Protein AF-A0A835HBZ3-F1 (afdb_monomer_lite)

Structure (mmCIF, N/CA/C/O backbone):
data_AF-A0A835HBZ3-F1
#
_entry.id   AF-A0A835HBZ3-F1
#
loop_
_atom_site.group_PDB
_atom_site.id
_atom_site.type_symbol
_atom_site.label_atom_id
_atom_site.label_alt_id
_atom_site.label_comp_id
_atom_site.label_asym_id
_atom_site.label_entity_id
_atom_site.label_seq_id
_atom_site.pdbx_PDB_ins_code
_atom_site.Cartn_x
_atom_site.Cartn_y
_atom_site.Cartn_z
_atom_site.occupancy
_atom_site.B_iso_or_equiv
_atom_site.auth_seq_id
_atom_site.auth_comp_id
_atom_site.auth_asym_id
_atom_site.auth_atom_id
_atom_site.pdbx_PDB_model_num
ATOM 1 N N . MET A 1 1 ? -10.436 24.778 5.160 1.00 24.52 1 MET A N 1
ATOM 2 C CA . MET A 1 1 ? -8.974 24.804 4.901 1.00 24.52 1 MET A CA 1
ATOM 3 C C . MET A 1 1 ? -8.238 23.561 5.454 1.00 24.52 1 MET A C 1
ATOM 5 O O . MET A 1 1 ? -7.124 23.678 5.937 1.00 24.52 1 MET A O 1
ATOM 9 N N . ALA A 1 2 ? -8.797 22.344 5.341 1.00 29.03 2 ALA A N 1
ATOM 10 C CA . ALA A 1 2 ? -8.165 21.110 5.861 1.00 29.03 2 ALA A CA 1
ATOM 11 C C . ALA A 1 2 ? -7.643 20.149 4.766 1.00 29.03 2 ALA A C 1
ATOM 13 O O . ALA A 1 2 ? -7.156 19.064 5.068 1.00 29.03 2 ALA A O 1
ATOM 14 N N . PHE A 1 3 ? -7.727 20.549 3.494 1.00 29.39 3 PHE A N 1
ATOM 15 C CA . PHE A 1 3 ? -7.451 19.683 2.341 1.00 29.39 3 PHE A CA 1
ATOM 16 C C . PHE A 1 3 ? -5.961 19.567 1.961 1.00 29.39 3 PHE A C 1
ATOM 18 O O . PHE A 1 3 ? -5.596 18.649 1.243 1.00 29.39 3 PHE A O 1
ATOM 25 N N . LEU A 1 4 ? -5.078 20.439 2.464 1.00 27.64 4 LEU A N 1
ATOM 26 C CA . LEU A 1 4 ? -3.673 20.517 2.014 1.00 27.64 4 LEU A CA 1
ATOM 27 C C . LEU A 1 4 ? -2.654 19.752 2.883 1.00 27.64 4 LEU A C 1
ATOM 29 O O . LEU A 1 4 ? -1.493 19.654 2.504 1.00 27.64 4 LEU A O 1
ATOM 33 N N . HIS A 1 5 ? -3.057 19.183 4.027 1.00 36.41 5 HIS A N 1
ATOM 34 C CA . HIS A 1 5 ? -2.137 18.461 4.927 1.00 36.41 5 HIS A CA 1
ATOM 35 C C . HIS A 1 5 ? -2.224 16.924 4.838 1.00 36.41 5 HIS A C 1
ATOM 37 O O . HIS A 1 5 ? -1.292 16.244 5.275 1.00 36.41 5 HIS A O 1
ATOM 43 N N . ARG A 1 6 ? -3.305 16.361 4.268 1.00 42.03 6 ARG A N 1
ATOM 44 C CA . ARG A 1 6 ? -3.529 14.900 4.193 1.00 42.03 6 ARG A CA 1
ATOM 45 C C . ARG A 1 6 ? -2.773 14.234 3.028 1.00 42.03 6 ARG A C 1
ATOM 47 O O . ARG A 1 6 ? -2.237 13.142 3.212 1.00 42.03 6 ARG A O 1
ATOM 54 N N . ASP A 1 7 ? -2.596 14.934 1.903 1.00 38.75 7 ASP A N 1
ATOM 55 C CA . ASP A 1 7 ? -1.788 14.471 0.755 1.00 38.75 7 ASP A CA 1
ATOM 56 C C . ASP A 1 7 ? -0.301 14.294 1.105 1.00 38.75 7 ASP A C 1
ATOM 58 O O . ASP A 1 7 ? 0.380 13.386 0.614 1.00 38.75 7 ASP A O 1
ATOM 62 N N . THR A 1 8 ? 0.204 15.131 2.013 1.00 41.72 8 THR A N 1
ATOM 63 C CA . THR A 1 8 ? 1.596 15.102 2.473 1.00 41.72 8 THR A CA 1
ATOM 64 C C . THR A 1 8 ? 1.914 13.819 3.237 1.00 41.72 8 THR A C 1
ATOM 66 O O . THR A 1 8 ? 3.034 13.322 3.150 1.00 41.72 8 THR A O 1
ATOM 69 N N . PHE A 1 9 ? 0.949 13.242 3.961 1.00 44.38 9 PHE A N 1
ATOM 70 C CA . PHE A 1 9 ? 1.175 12.051 4.782 1.00 44.38 9 PHE A CA 1
ATOM 71 C C . PHE A 1 9 ? 1.439 10.804 3.933 1.00 44.38 9 PHE A C 1
ATOM 73 O O . PHE A 1 9 ? 2.439 10.120 4.150 1.00 44.38 9 PHE A O 1
ATOM 80 N N . ILE A 1 10 ? 0.602 10.554 2.920 1.00 49.91 10 ILE A N 1
ATOM 81 C CA . ILE A 1 10 ? 0.741 9.401 2.018 1.00 49.91 10 ILE A CA 1
ATOM 82 C C . ILE A 1 10 ? 2.075 9.492 1.268 1.00 49.91 10 ILE A C 1
ATOM 84 O O . ILE A 1 10 ? 2.830 8.525 1.215 1.00 49.91 10 ILE A O 1
ATOM 88 N N . PHE A 1 11 ? 2.437 10.666 0.743 1.00 45.41 11 PHE A N 1
ATOM 89 C CA . PHE A 1 11 ? 3.696 10.806 0.009 1.00 45.41 11 PHE A CA 1
ATOM 90 C C . PHE A 1 11 ? 4.937 10.801 0.921 1.00 45.41 11 PHE A C 1
ATOM 92 O O . PHE A 1 11 ? 5.969 10.258 0.526 1.00 45.41 11 PHE A O 1
ATOM 99 N N . CYS A 1 12 ? 4.856 11.321 2.153 1.00 41.75 12 CYS A N 1
ATOM 100 C CA . CYS A 1 12 ? 5.912 11.164 3.165 1.00 41.75 12 CYS A CA 1
ATOM 101 C C . CYS A 1 12 ? 6.124 9.694 3.544 1.00 41.75 12 CYS A C 1
ATOM 103 O O . CYS A 1 12 ? 7.271 9.251 3.613 1.00 41.75 12 CYS A O 1
ATOM 105 N N . TYR A 1 13 ? 5.032 8.944 3.719 1.00 45.97 13 TYR A N 1
ATOM 106 C CA . TYR A 1 13 ? 5.048 7.505 3.974 1.00 45.97 13 TYR A CA 1
ATOM 107 C C . TYR A 1 13 ? 5.778 6.747 2.852 1.00 45.97 13 TYR A C 1
ATOM 109 O O . TYR A 1 13 ? 6.628 5.904 3.127 1.00 45.97 13 TYR A O 1
ATOM 117 N N . PHE A 1 14 ? 5.561 7.109 1.581 1.00 48.31 14 PHE A N 1
ATOM 118 C CA . PHE A 1 14 ? 6.319 6.533 0.460 1.00 48.31 14 PHE A CA 1
ATOM 119 C C . PHE A 1 14 ? 7.769 6.991 0.383 1.00 48.31 14 PHE A C 1
ATOM 121 O O . PHE A 1 14 ? 8.648 6.147 0.219 1.00 48.31 14 PHE A O 1
ATOM 128 N N . LYS A 1 15 ? 8.028 8.303 0.469 1.00 42.56 15 LYS A N 1
ATOM 129 C CA . LYS A 1 15 ? 9.359 8.892 0.250 1.00 42.56 15 LYS A CA 1
ATOM 130 C C . LYS A 1 15 ? 10.384 8.360 1.253 1.00 42.56 15 LYS A C 1
ATOM 132 O O . LYS A 1 15 ? 11.540 8.179 0.881 1.00 42.56 15 LYS A O 1
ATOM 137 N N . ARG A 1 16 ? 9.962 8.052 2.484 1.00 42.56 16 ARG A N 1
ATOM 138 C CA . ARG A 1 16 ? 10.828 7.482 3.528 1.00 42.56 16 ARG A CA 1
ATOM 139 C C . ARG A 1 16 ? 10.951 5.955 3.483 1.00 42.56 16 ARG A C 1
ATOM 141 O O . ARG A 1 16 ? 12.059 5.450 3.668 1.00 42.56 16 ARG A O 1
ATOM 148 N N . ARG A 1 17 ? 9.898 5.201 3.132 1.00 44.56 17 ARG A N 1
ATOM 149 C CA . ARG A 1 17 ? 10.018 3.739 2.908 1.00 44.56 17 ARG A CA 1
ATOM 150 C C . ARG A 1 17 ? 10.807 3.392 1.643 1.00 44.56 17 ARG A C 1
ATOM 152 O O . ARG A 1 17 ? 11.500 2.380 1.609 1.00 44.56 17 ARG A O 1
ATOM 159 N N . SER A 1 18 ? 10.791 4.263 0.631 1.00 45.56 18 SER A N 1
ATOM 160 C CA . SER A 1 18 ? 11.662 4.157 -0.545 1.00 45.56 18 SER A CA 1
ATOM 161 C C . SER A 1 18 ? 13.153 4.387 -0.253 1.00 45.56 18 SER A C 1
ATOM 163 O O . SER A 1 18 ? 13.945 4.410 -1.178 1.00 45.56 18 SER A O 1
ATOM 165 N N . SER A 1 19 ? 13.581 4.557 0.993 1.00 44.44 19 SER A N 1
ATOM 166 C CA . SER A 1 19 ? 14.998 4.764 1.351 1.00 44.44 19 SER A CA 1
ATOM 167 C C . SER A 1 19 ? 15.585 3.635 2.214 1.00 44.44 19 SER A C 1
ATOM 169 O O . SER A 1 19 ? 16.642 3.810 2.809 1.00 44.44 19 SER A O 1
ATOM 171 N N . GLY A 1 20 ? 14.910 2.482 2.307 1.00 42.75 20 GLY A N 1
ATOM 172 C CA . GLY A 1 20 ? 15.287 1.387 3.210 1.00 42.75 20 GLY A CA 1
ATOM 173 C C . GLY A 1 20 ? 16.465 0.485 2.765 1.00 42.75 20 GLY A C 1
ATOM 174 O O . GLY A 1 20 ? 16.846 0.491 1.592 1.00 42.75 20 GLY A O 1
ATOM 175 N N . PRO A 1 21 ? 16.992 -0.347 3.693 1.00 41.59 21 PRO A N 1
ATOM 176 C CA . PRO A 1 21 ? 18.173 -1.214 3.518 1.00 41.59 21 PRO A CA 1
ATOM 177 C C . PRO A 1 21 ? 18.027 -2.293 2.432 1.00 41.59 21 PRO A C 1
ATOM 179 O O . PRO A 1 21 ? 19.005 -2.613 1.766 1.00 41.59 21 PRO A O 1
ATOM 182 N N . TYR A 1 22 ? 16.801 -2.749 2.149 1.00 44.38 22 TYR A N 1
ATOM 183 C CA . TYR A 1 22 ? 16.502 -3.741 1.102 1.00 44.38 22 TYR A CA 1
ATOM 184 C C . TYR A 1 22 ? 17.010 -3.358 -0.306 1.00 44.38 22 TYR A C 1
ATOM 186 O O . TYR A 1 22 ? 17.225 -4.227 -1.146 1.00 44.38 22 TYR A O 1
ATOM 194 N N . ARG A 1 23 ? 17.226 -2.061 -0.580 1.00 50.28 23 ARG A N 1
ATOM 195 C CA . ARG A 1 23 ? 17.787 -1.579 -1.859 1.00 50.28 23 ARG A CA 1
ATOM 196 C C . ARG A 1 23 ? 19.282 -1.799 -1.986 1.00 50.28 23 ARG A C 1
ATOM 198 O O . ARG A 1 23 ? 19.785 -2.019 -3.084 1.00 50.28 23 ARG A O 1
ATOM 205 N N . ILE A 1 24 ? 19.987 -1.695 -0.866 1.00 47.06 24 ILE A N 1
ATOM 206 C CA . ILE A 1 24 ? 21.428 -1.909 -0.820 1.00 47.06 24 ILE A CA 1
ATOM 207 C C . ILE A 1 24 ? 21.693 -3.387 -1.112 1.00 47.06 24 ILE A C 1
ATOM 209 O O . ILE A 1 24 ? 22.533 -3.684 -1.955 1.00 47.06 24 ILE A O 1
ATOM 213 N N . ASP A 1 25 ? 20.894 -4.289 -0.539 1.00 47.41 25 ASP A N 1
ATOM 214 C CA . ASP A 1 25 ? 21.041 -5.734 -0.726 1.00 47.41 25 ASP A CA 1
ATOM 215 C C . ASP A 1 25 ? 20.743 -6.184 -2.165 1.00 47.41 25 ASP A C 1
ATOM 217 O O . ASP A 1 25 ? 21.564 -6.880 -2.759 1.00 47.41 25 ASP A O 1
ATOM 221 N N . ALA A 1 26 ? 19.653 -5.712 -2.782 1.00 48.78 26 ALA A N 1
ATOM 222 C CA . ALA A 1 26 ? 19.339 -6.027 -4.183 1.00 48.78 26 ALA A CA 1
ATOM 223 C C . ALA A 1 26 ? 20.379 -5.453 -5.168 1.00 48.78 26 ALA A C 1
ATOM 225 O O . ALA A 1 26 ? 20.766 -6.107 -6.138 1.00 48.78 26 ALA A O 1
ATOM 226 N N . ALA A 1 27 ? 20.892 -4.243 -4.909 1.00 50.03 27 ALA A N 1
ATOM 227 C CA . ALA A 1 27 ? 21.973 -3.659 -5.703 1.00 50.03 27 ALA A CA 1
ATOM 228 C C . ALA A 1 27 ? 23.308 -4.406 -5.513 1.00 50.03 27 ALA A C 1
ATOM 230 O O . ALA A 1 27 ? 24.088 -4.521 -6.460 1.00 50.03 27 ALA A O 1
ATOM 231 N N . ILE A 1 28 ? 23.583 -4.926 -4.312 1.00 51.44 28 ILE A N 1
ATOM 232 C CA . ILE A 1 28 ? 24.737 -5.791 -4.021 1.00 51.44 28 ILE A CA 1
ATOM 233 C C . ILE A 1 28 ? 24.596 -7.145 -4.727 1.00 51.44 28 ILE A C 1
ATOM 235 O O . ILE A 1 28 ? 25.572 -7.642 -5.291 1.00 51.44 28 ILE A O 1
ATOM 239 N N . GLU A 1 29 ? 23.399 -7.727 -4.748 1.00 53.97 29 GLU A N 1
ATOM 240 C CA . GLU A 1 29 ? 23.121 -8.999 -5.418 1.00 53.97 29 GLU A CA 1
ATOM 241 C C . GLU A 1 29 ? 23.242 -8.877 -6.945 1.00 53.97 29 GLU A C 1
ATOM 243 O O . GLU A 1 29 ? 23.918 -9.694 -7.571 1.00 53.97 29 GLU A O 1
ATOM 248 N N . LEU A 1 30 ? 22.735 -7.785 -7.535 1.00 51.84 30 LEU A N 1
ATOM 249 C CA . LEU A 1 30 ? 22.963 -7.442 -8.944 1.00 51.84 30 LEU A CA 1
ATOM 250 C C . LEU A 1 30 ? 24.462 -7.352 -9.278 1.00 51.84 30 LEU A C 1
ATOM 252 O O . LEU A 1 30 ? 24.904 -7.860 -10.308 1.00 51.84 30 LEU A O 1
ATOM 256 N N . ARG A 1 31 ? 25.261 -6.709 -8.415 1.00 59.59 31 ARG A N 1
ATOM 257 C CA . ARG A 1 31 ? 26.719 -6.588 -8.607 1.00 59.59 31 ARG A CA 1
ATOM 258 C C . ARG A 1 31 ? 27.407 -7.951 -8.597 1.00 59.59 31 ARG A C 1
ATOM 260 O O . ARG A 1 31 ? 28.270 -8.183 -9.441 1.00 59.59 31 ARG A O 1
ATOM 267 N N . ARG A 1 32 ? 27.008 -8.844 -7.680 1.00 56.81 32 ARG A N 1
ATOM 268 C CA . ARG A 1 32 ? 27.510 -10.227 -7.619 1.00 56.81 32 ARG A CA 1
ATOM 269 C C . ARG A 1 32 ? 27.141 -11.012 -8.873 1.00 56.81 32 ARG A C 1
ATOM 271 O O . ARG A 1 32 ? 28.012 -11.658 -9.442 1.00 56.81 32 ARG A O 1
ATOM 278 N N . PHE A 1 33 ? 25.891 -10.917 -9.321 1.00 53.50 33 PHE A N 1
ATOM 279 C CA . PHE A 1 33 ? 25.412 -11.635 -10.502 1.00 53.50 33 PHE A CA 1
ATOM 280 C C . PHE A 1 33 ? 26.092 -11.169 -11.801 1.00 53.50 33 PHE A C 1
ATOM 282 O O . PHE A 1 33 ? 26.390 -11.984 -12.666 1.00 53.50 33 PHE A O 1
ATOM 289 N N . LEU A 1 34 ? 26.391 -9.870 -11.924 1.00 52.19 34 LEU A N 1
ATOM 290 C CA . LEU A 1 34 ? 27.063 -9.293 -13.098 1.00 52.19 34 LEU A CA 1
ATOM 291 C C . LEU A 1 34 ? 28.599 -9.298 -13.014 1.00 52.19 34 LEU A C 1
ATOM 293 O O . LEU A 1 34 ? 29.252 -8.781 -13.918 1.00 52.19 34 LEU A O 1
ATOM 297 N N . GLY A 1 35 ? 29.188 -9.818 -11.931 1.00 53.50 35 GLY A N 1
ATOM 298 C CA . GLY A 1 35 ? 30.643 -9.842 -11.740 1.00 53.50 35 GLY A CA 1
ATOM 299 C C . GLY A 1 35 ? 31.299 -8.455 -11.647 1.00 53.50 35 GLY A C 1
ATOM 300 O O . GLY A 1 35 ? 32.473 -8.309 -11.981 1.00 53.50 35 GLY A O 1
ATOM 301 N N . LEU A 1 36 ? 30.560 -7.420 -11.226 1.00 51.09 36 LEU A N 1
ATOM 302 C CA . LEU A 1 36 ? 31.040 -6.033 -11.222 1.00 51.09 36 LEU A CA 1
ATOM 303 C C . LEU A 1 36 ? 31.753 -5.682 -9.895 1.00 51.09 36 LEU A C 1
ATOM 305 O O . LEU A 1 36 ? 31.123 -5.747 -8.837 1.00 51.09 36 LEU A O 1
ATOM 309 N N . PRO A 1 37 ? 33.029 -5.237 -9.916 1.00 44.09 37 PRO A N 1
ATOM 310 C CA . PRO A 1 37 ? 33.867 -5.140 -8.712 1.00 44.09 37 PRO A CA 1
ATOM 311 C C . PRO A 1 37 ? 33.775 -3.824 -7.904 1.00 44.09 37 PRO A C 1
ATOM 313 O O . PRO A 1 37 ? 34.513 -3.669 -6.937 1.00 44.09 37 PRO A O 1
ATOM 316 N N . SER A 1 38 ? 32.915 -2.852 -8.246 1.00 50.41 38 SER A N 1
ATOM 317 C CA . SER A 1 38 ? 32.957 -1.510 -7.620 1.00 50.41 38 SER A CA 1
ATOM 318 C C . SER A 1 38 ? 31.753 -1.173 -6.731 1.00 50.41 38 SER A C 1
ATOM 320 O O . SER A 1 38 ? 30.602 -1.179 -7.174 1.00 50.41 38 SER A O 1
ATOM 322 N N . ILE A 1 39 ? 32.036 -0.758 -5.487 1.00 48.84 39 ILE A N 1
ATOM 323 C CA . ILE A 1 39 ? 31.058 -0.203 -4.534 1.00 48.84 39 ILE A CA 1
ATOM 324 C C . ILE A 1 39 ? 30.552 1.200 -4.923 1.00 48.84 39 ILE A C 1
ATOM 326 O O . ILE A 1 39 ? 29.473 1.601 -4.480 1.00 48.84 39 ILE A O 1
ATOM 330 N N . HIS A 1 40 ? 31.286 1.913 -5.788 1.00 44.06 40 HIS A N 1
ATOM 331 C CA . HIS A 1 40 ? 31.027 3.303 -6.185 1.00 44.06 40 HIS A CA 1
ATOM 332 C C . HIS A 1 40 ? 30.257 3.446 -7.503 1.00 44.06 40 HIS A C 1
ATOM 334 O O . HIS A 1 40 ? 29.842 4.551 -7.859 1.00 44.06 40 HIS A O 1
ATOM 340 N N . THR A 1 41 ? 30.022 2.354 -8.236 1.00 52.16 41 THR A N 1
ATOM 341 C CA . THR A 1 41 ? 29.210 2.425 -9.451 1.00 52.16 41 THR A CA 1
ATOM 342 C C . THR A 1 41 ? 27.742 2.558 -9.070 1.00 52.16 41 THR A C 1
ATOM 344 O O . THR A 1 41 ? 27.145 1.678 -8.439 1.00 52.16 41 THR A O 1
ATOM 347 N N . ASN A 1 42 ? 27.167 3.700 -9.437 1.00 57.03 42 ASN A N 1
ATOM 348 C CA . ASN A 1 42 ? 25.772 4.017 -9.201 1.00 57.03 42 ASN A CA 1
ATOM 349 C C . ASN A 1 42 ? 24.905 3.029 -10.000 1.00 57.03 42 ASN A C 1
ATOM 351 O O . ASN A 1 42 ? 24.886 3.106 -11.228 1.00 57.03 42 ASN A O 1
ATOM 355 N N . ALA A 1 43 ? 24.218 2.095 -9.328 1.00 54.91 43 ALA A N 1
ATOM 356 C CA . ALA A 1 43 ? 23.335 1.112 -9.972 1.00 54.91 43 ALA A CA 1
ATOM 357 C C . ALA A 1 43 ? 22.321 1.800 -10.906 1.00 54.91 43 ALA A C 1
ATOM 359 O O . ALA A 1 43 ? 22.033 1.308 -11.995 1.00 54.91 43 ALA A O 1
ATOM 360 N N . TYR A 1 44 ? 21.913 3.022 -10.546 1.00 54.75 44 TYR A N 1
ATOM 361 C CA . TYR A 1 44 ? 21.165 3.932 -11.405 1.00 54.75 44 TYR A CA 1
ATOM 362 C C . TYR A 1 44 ? 21.809 4.146 -12.783 1.00 54.75 44 TYR A C 1
ATOM 364 O O . TYR A 1 44 ? 21.110 4.008 -13.778 1.00 54.75 44 TYR A O 1
ATOM 372 N N . ARG A 1 45 ? 23.113 4.459 -12.875 1.00 59.34 45 ARG A N 1
ATOM 373 C CA . ARG A 1 45 ? 23.802 4.736 -14.153 1.00 59.34 45 ARG A CA 1
ATOM 374 C C . ARG A 1 45 ? 23.937 3.497 -15.037 1.00 59.34 45 ARG A C 1
ATOM 376 O O . ARG A 1 45 ? 23.977 3.653 -16.244 1.00 59.34 45 ARG A O 1
ATOM 383 N N . LEU A 1 46 ? 23.995 2.301 -14.454 1.00 59.50 46 LEU A N 1
ATOM 384 C CA . LEU A 1 46 ? 24.071 1.035 -15.198 1.00 59.50 46 LEU A CA 1
ATOM 385 C C . LEU A 1 46 ? 22.705 0.608 -15.752 1.00 59.50 46 LEU A C 1
ATOM 387 O O . LEU A 1 46 ? 22.593 0.091 -16.859 1.00 59.50 46 LEU A O 1
ATOM 391 N N . VAL A 1 47 ? 21.646 0.837 -14.975 1.00 62.59 47 VAL A N 1
ATOM 392 C CA . VAL A 1 47 ? 20.266 0.531 -15.375 1.00 62.59 47 VAL A CA 1
ATOM 393 C C . VAL A 1 47 ? 19.690 1.618 -16.305 1.00 62.59 47 VAL A C 1
ATOM 395 O O . VAL A 1 47 ? 18.769 1.348 -17.080 1.00 62.59 47 VAL A O 1
ATOM 398 N N . ASN A 1 48 ? 20.231 2.842 -16.247 1.00 59.59 48 ASN A N 1
ATOM 399 C CA . ASN A 1 48 ? 19.795 4.009 -17.028 1.00 59.59 48 ASN A CA 1
ATOM 400 C C . ASN A 1 48 ? 20.817 4.531 -18.044 1.00 59.59 48 ASN A C 1
ATOM 402 O O . ASN A 1 48 ? 20.599 5.625 -18.562 1.00 59.59 48 ASN A O 1
ATOM 406 N N . SER A 1 49 ? 21.910 3.822 -18.334 1.00 60.16 49 SER A N 1
ATOM 407 C CA . SER A 1 49 ? 22.773 4.215 -19.451 1.00 60.16 49 SER A CA 1
ATOM 408 C C . SER A 1 49 ? 21.928 4.262 -20.730 1.00 60.16 49 SER A C 1
ATOM 410 O O . SER A 1 49 ? 21.117 3.372 -20.993 1.00 60.16 49 SER A O 1
ATOM 412 N N . GLU A 1 50 ? 22.010 5.373 -21.461 1.00 53.22 50 GLU A N 1
ATOM 413 C CA . GLU A 1 50 ? 21.250 5.559 -22.697 1.00 53.22 50 GLU A CA 1
ATOM 414 C C . GLU A 1 50 ? 21.882 4.730 -23.837 1.00 53.22 50 GLU A C 1
ATOM 416 O O . GLU A 1 50 ? 23.099 4.528 -23.877 1.00 53.22 50 GLU A O 1
ATOM 421 N N . GLY A 1 51 ? 21.052 4.215 -24.754 1.00 53.00 51 GLY A N 1
ATOM 422 C CA . GLY A 1 51 ? 21.462 3.320 -25.851 1.00 53.00 51 GLY A CA 1
ATOM 423 C C . GLY A 1 51 ? 21.538 1.831 -25.472 1.00 53.00 51 GLY A C 1
ATOM 424 O O . GLY A 1 51 ? 21.102 1.433 -24.393 1.00 53.00 51 GLY A O 1
ATOM 425 N N . ASP A 1 52 ? 22.127 1.004 -26.346 1.00 48.69 52 ASP A N 1
ATOM 426 C CA . A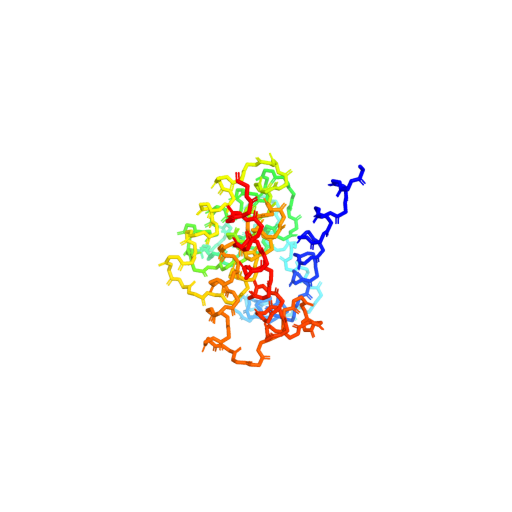SP A 1 52 ? 22.298 -0.457 -26.161 1.00 48.69 52 ASP A CA 1
ATOM 427 C C . ASP A 1 52 ? 23.180 -0.836 -24.954 1.00 48.69 52 ASP A C 1
ATOM 429 O O . ASP A 1 52 ? 23.306 -2.005 -24.591 1.00 48.69 52 ASP A O 1
ATOM 433 N N . SER A 1 53 ? 23.768 0.167 -24.299 1.00 54.38 53 SER A N 1
ATOM 434 C CA . SER A 1 53 ? 24.655 0.042 -23.145 1.00 54.38 53 SER A CA 1
ATOM 435 C C . SER A 1 53 ? 23.936 -0.149 -21.798 1.00 54.38 53 SER A C 1
ATOM 437 O O . SER A 1 53 ? 24.601 -0.160 -20.759 1.00 54.38 53 SER A O 1
ATOM 439 N N . SER A 1 54 ? 22.600 -0.269 -21.772 1.00 67.31 54 SER A N 1
ATOM 440 C CA . SER A 1 54 ? 21.836 -0.491 -20.534 1.00 67.31 54 SER A CA 1
ATOM 441 C C . SER A 1 54 ? 21.825 -1.961 -20.113 1.00 67.31 54 SER A C 1
ATOM 443 O O . SER A 1 54 ? 21.571 -2.850 -20.919 1.00 67.31 54 SER A O 1
ATOM 445 N N . VAL A 1 55 ? 22.001 -2.244 -18.818 1.00 66.12 55 VAL A N 1
ATOM 446 C CA . VAL A 1 55 ? 21.941 -3.633 -18.310 1.00 66.12 55 VAL A CA 1
ATOM 447 C C . VAL A 1 55 ? 20.581 -4.288 -18.609 1.00 66.12 55 VAL A C 1
ATOM 449 O O . VAL A 1 55 ? 20.507 -5.490 -18.838 1.00 66.12 55 VAL A O 1
ATOM 452 N N . ILE A 1 56 ? 19.501 -3.500 -18.658 1.00 71.06 56 ILE A N 1
ATOM 453 C CA . ILE A 1 56 ? 18.161 -3.986 -19.024 1.00 71.06 56 ILE A CA 1
ATOM 454 C C . ILE A 1 56 ? 18.100 -4.460 -20.487 1.00 71.06 56 ILE A C 1
ATOM 456 O O . ILE A 1 56 ? 17.342 -5.378 -20.776 1.00 71.06 56 ILE A O 1
ATOM 460 N N . SER A 1 57 ? 18.844 -3.833 -21.406 1.00 69.06 57 SER A N 1
ATOM 461 C CA . SER A 1 57 ? 18.859 -4.211 -22.828 1.00 69.06 57 SER A CA 1
ATOM 462 C C . SER A 1 57 ? 19.811 -5.366 -23.131 1.00 69.06 57 SER A C 1
ATOM 464 O O . SER A 1 57 ? 19.598 -6.078 -24.104 1.00 69.06 57 SER A O 1
ATOM 466 N N . SER A 1 58 ? 20.844 -5.567 -22.310 1.00 66.81 58 SER A N 1
ATOM 467 C CA . SER A 1 58 ? 21.882 -6.579 -22.555 1.00 66.81 58 SER A CA 1
ATOM 468 C C . SER A 1 58 ? 21.559 -7.977 -22.005 1.00 66.81 58 SER A C 1
ATOM 470 O O . SER A 1 58 ? 22.286 -8.921 -22.299 1.00 66.81 58 SER A O 1
ATOM 472 N N . PHE A 1 59 ? 20.496 -8.133 -21.210 1.00 69.88 59 PHE A N 1
ATOM 473 C CA . PHE A 1 59 ? 20.127 -9.391 -20.547 1.00 69.88 59 PHE A CA 1
ATOM 474 C C . PHE A 1 59 ? 18.613 -9.623 -20.586 1.00 69.88 59 PHE A C 1
ATOM 476 O O . PHE A 1 59 ? 17.859 -8.717 -20.926 1.00 69.88 59 PHE A O 1
ATOM 483 N N . ASN A 1 60 ? 18.157 -10.820 -20.192 1.00 76.81 60 ASN A N 1
ATOM 484 C CA . ASN A 1 60 ? 16.734 -11.064 -19.939 1.00 76.81 60 ASN A CA 1
ATOM 485 C C . ASN A 1 60 ? 16.292 -10.254 -18.704 1.00 76.81 60 ASN A C 1
ATOM 487 O O . ASN A 1 60 ? 16.727 -10.577 -17.592 1.00 76.81 60 ASN A O 1
ATOM 491 N N . PRO A 1 61 ? 15.487 -9.190 -18.859 1.00 77.50 61 PRO A N 1
ATOM 492 C CA . PRO A 1 61 ? 15.264 -8.258 -17.771 1.00 77.50 61 PRO A CA 1
ATOM 493 C C . PRO A 1 61 ? 14.271 -8.823 -16.752 1.00 77.50 61 PRO A C 1
ATOM 495 O O . PRO A 1 61 ? 13.238 -9.389 -17.104 1.00 77.50 61 PRO A O 1
ATOM 498 N N . LEU A 1 62 ? 14.561 -8.612 -15.470 1.00 78.19 62 LEU A N 1
ATOM 499 C CA . LEU A 1 62 ? 13.701 -9.009 -14.354 1.00 78.19 62 LEU A CA 1
ATOM 500 C C . LEU A 1 62 ? 12.886 -7.819 -13.834 1.00 78.19 62 LEU A C 1
ATOM 502 O O . LEU A 1 62 ? 13.285 -6.659 -13.976 1.00 78.19 62 LEU A O 1
ATOM 506 N N . GLY A 1 63 ? 11.750 -8.098 -13.186 1.00 77.25 63 GLY A N 1
ATOM 507 C CA . GLY A 1 63 ? 10.837 -7.059 -12.697 1.00 77.25 63 GLY A CA 1
ATOM 508 C C . GLY A 1 63 ? 11.508 -6.048 -11.762 1.00 77.25 63 GLY A C 1
ATOM 509 O O . GLY A 1 63 ? 11.283 -4.841 -11.885 1.00 77.25 63 GLY A O 1
ATOM 510 N N . TRP A 1 64 ? 12.417 -6.513 -10.900 1.00 73.31 64 TRP A N 1
ATOM 511 C CA . TRP A 1 64 ? 13.133 -5.655 -9.957 1.00 73.31 64 TRP A CA 1
ATOM 512 C C . TRP A 1 64 ? 14.053 -4.641 -10.664 1.00 73.31 64 TRP A C 1
ATOM 514 O O . TRP A 1 64 ? 14.241 -3.544 -10.153 1.00 73.31 64 TRP A O 1
ATOM 524 N N . MET A 1 65 ? 14.565 -4.931 -11.867 1.00 75.56 65 MET A N 1
ATOM 525 C CA . MET A 1 65 ? 15.423 -3.995 -12.613 1.00 75.56 65 MET A CA 1
ATOM 526 C C . MET A 1 65 ? 14.635 -2.761 -13.056 1.00 75.56 65 MET A C 1
ATOM 528 O O . MET A 1 65 ? 15.093 -1.623 -12.935 1.00 75.56 65 MET A O 1
ATOM 532 N N . TYR A 1 66 ? 13.412 -2.981 -13.541 1.00 79.50 66 TYR A N 1
ATOM 533 C CA . TYR A 1 66 ? 12.496 -1.902 -13.890 1.00 79.50 66 TYR A CA 1
ATOM 534 C C . TYR A 1 66 ? 11.953 -1.193 -12.647 1.00 79.50 66 TYR A C 1
ATOM 536 O O . TYR A 1 66 ? 11.799 0.029 -12.673 1.00 79.50 66 TYR A O 1
ATOM 544 N N . GLN A 1 67 ? 11.729 -1.917 -11.544 1.00 75.81 67 GLN A N 1
ATOM 5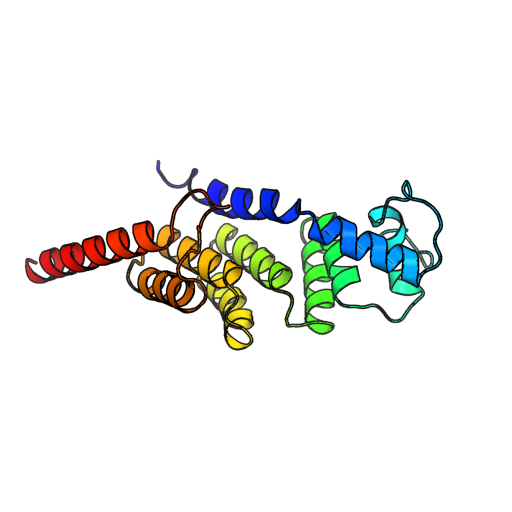45 C CA . GLN A 1 67 ? 11.428 -1.294 -10.256 1.00 75.81 67 GLN A CA 1
ATOM 546 C C . GLN A 1 67 ? 12.547 -0.331 -9.859 1.00 75.81 67 GLN A C 1
ATOM 548 O O . GLN A 1 67 ? 12.253 0.826 -9.578 1.00 75.81 67 GLN A O 1
ATOM 553 N N . GLU A 1 68 ? 13.806 -0.776 -9.901 1.00 74.88 68 GLU A N 1
ATOM 554 C CA . GLU A 1 68 ? 14.971 0.044 -9.572 1.00 74.88 68 GLU A CA 1
ATOM 555 C C . GLU A 1 68 ? 15.056 1.284 -10.458 1.00 74.88 68 GLU A C 1
ATOM 557 O O . GLU A 1 68 ? 15.178 2.408 -9.970 1.00 74.88 68 GLU A O 1
ATOM 562 N N . ARG A 1 69 ? 14.860 1.114 -11.767 1.00 77.00 69 ARG A N 1
ATOM 563 C CA . ARG A 1 69 ? 14.801 2.228 -12.716 1.00 77.00 69 ARG A CA 1
ATOM 564 C C . ARG A 1 69 ? 13.710 3.248 -12.376 1.00 77.00 69 ARG A C 1
ATOM 566 O O . ARG A 1 69 ? 13.945 4.457 -12.449 1.00 77.00 69 ARG A O 1
ATOM 573 N N . ALA A 1 70 ? 12.529 2.778 -11.973 1.00 77.94 70 ALA A N 1
ATOM 574 C CA . ALA A 1 70 ? 11.391 3.620 -11.614 1.00 77.94 70 ALA A CA 1
ATOM 575 C C . ALA A 1 70 ? 11.661 4.512 -10.389 1.00 77.94 70 ALA A C 1
ATOM 577 O O . ALA A 1 70 ? 11.009 5.544 -10.223 1.00 77.94 70 ALA A O 1
ATOM 578 N N . LEU A 1 71 ? 12.614 4.158 -9.526 1.00 71.12 71 LEU A N 1
ATOM 579 C CA . LEU A 1 71 ? 12.932 4.930 -8.320 1.00 71.12 71 LEU A CA 1
ATOM 580 C C . LEU A 1 71 ? 13.536 6.295 -8.626 1.00 71.12 71 LEU A C 1
ATOM 582 O O . LEU A 1 71 ? 13.361 7.219 -7.835 1.00 71.12 71 LEU A O 1
ATOM 586 N N . TYR A 1 72 ? 14.177 6.409 -9.783 1.00 70.25 72 TYR A N 1
ATOM 587 C CA . TYR A 1 72 ? 14.907 7.594 -10.216 1.00 70.25 72 TYR A CA 1
ATOM 588 C C . TYR A 1 72 ? 14.289 8.263 -11.450 1.00 70.25 72 TYR A C 1
ATOM 590 O O . TYR A 1 72 ? 14.788 9.277 -11.926 1.00 70.25 72 TYR A O 1
ATOM 598 N N . CYS A 1 73 ? 13.212 7.691 -11.987 1.00 74.88 73 CYS A N 1
ATOM 599 C CA . CYS A 1 73 ? 12.411 8.321 -13.027 1.00 74.88 73 CYS A CA 1
ATOM 600 C C . CYS A 1 73 ? 11.279 9.141 -12.400 1.00 74.88 73 CYS A C 1
ATOM 602 O O . CYS A 1 73 ? 10.850 8.881 -11.277 1.00 74.88 73 CYS A O 1
ATOM 604 N N . GLU A 1 74 ? 10.716 10.067 -13.170 1.00 76.81 74 GLU A N 1
ATOM 605 C CA . GLU A 1 74 ? 9.518 10.816 -12.789 1.00 76.81 74 GLU A CA 1
ATOM 606 C C . GLU A 1 74 ? 8.432 10.721 -13.868 1.00 76.81 74 GLU A C 1
ATOM 608 O O . GLU A 1 74 ? 8.676 10.287 -15.001 1.00 76.81 74 GLU A O 1
ATOM 613 N N . GLY A 1 75 ? 7.207 11.102 -13.499 1.00 80.31 75 GLY A N 1
ATOM 614 C CA . GLY A 1 75 ? 6.068 11.186 -14.412 1.00 80.31 75 GLY A CA 1
ATOM 615 C C . GLY A 1 75 ? 5.818 9.898 -15.202 1.00 80.31 75 GLY A C 1
ATOM 616 O O . GLY A 1 75 ? 5.798 8.801 -14.644 1.00 80.31 75 GLY A O 1
ATOM 617 N N . LYS A 1 76 ? 5.633 10.037 -16.521 1.00 84.12 76 LYS A N 1
ATOM 618 C CA . LYS A 1 76 ? 5.322 8.924 -17.432 1.00 84.12 76 LYS A CA 1
ATOM 619 C C . LYS A 1 76 ? 6.418 7.855 -17.459 1.00 84.12 76 LYS A C 1
ATOM 621 O O . LYS A 1 76 ? 6.104 6.678 -17.345 1.00 84.12 76 LYS A O 1
ATOM 626 N N . LYS A 1 77 ? 7.697 8.257 -17.500 1.00 82.69 77 LYS A N 1
ATOM 627 C CA . LYS A 1 77 ? 8.833 7.316 -17.493 1.00 82.69 77 LYS A CA 1
ATOM 628 C C . LYS A 1 77 ? 8.810 6.423 -16.253 1.00 82.69 77 LYS A C 1
ATOM 630 O O . LYS A 1 77 ? 9.144 5.244 -16.340 1.00 82.69 77 LYS A O 1
ATOM 635 N N . LYS A 1 78 ? 8.416 6.962 -15.095 1.00 83.00 78 LYS A N 1
ATOM 636 C CA . LYS A 1 78 ? 8.249 6.156 -13.883 1.00 83.00 78 LYS A CA 1
ATOM 637 C C . LYS A 1 78 ? 7.135 5.129 -14.048 1.00 83.00 78 LYS A C 1
ATOM 639 O O . LYS A 1 78 ? 7.388 3.953 -13.814 1.00 83.00 78 LYS A O 1
ATOM 644 N N . CYS A 1 79 ? 5.950 5.552 -14.486 1.00 84.38 79 CYS A N 1
ATOM 645 C CA . CYS A 1 79 ? 4.820 4.647 -14.712 1.00 84.38 79 CYS A CA 1
ATOM 646 C C . CYS A 1 79 ? 5.168 3.522 -15.697 1.00 84.38 79 CYS A C 1
ATOM 648 O O . CYS A 1 79 ? 4.961 2.360 -15.367 1.00 84.38 79 CYS A O 1
ATOM 650 N N . ASP A 1 80 ? 5.799 3.844 -16.830 1.00 89.19 80 ASP A N 1
ATOM 651 C CA . ASP A 1 80 ? 6.176 2.854 -17.846 1.00 89.19 80 ASP A CA 1
ATOM 6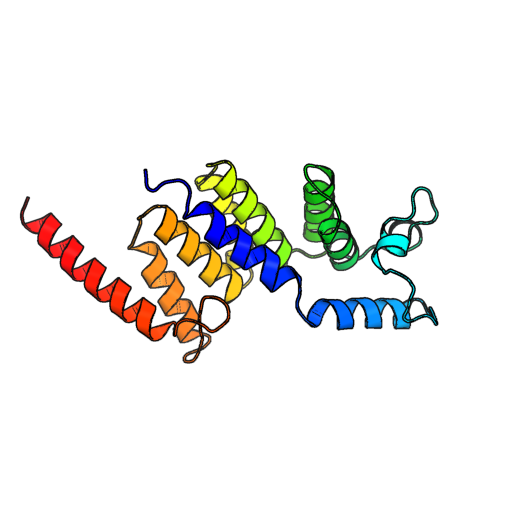52 C C . ASP A 1 80 ? 7.118 1.775 -17.276 1.00 89.19 80 ASP A C 1
ATOM 654 O O . ASP A 1 80 ? 6.990 0.589 -17.587 1.00 89.19 80 ASP A O 1
ATOM 658 N N . ASN A 1 81 ? 8.060 2.168 -16.410 1.00 86.00 81 ASN A N 1
ATOM 659 C CA . ASN A 1 81 ? 8.935 1.223 -15.717 1.00 86.00 81 ASN A CA 1
ATOM 660 C C . ASN A 1 81 ? 8.164 0.372 -14.695 1.00 86.00 81 ASN A C 1
ATOM 662 O O . ASN A 1 81 ? 8.360 -0.839 -14.648 1.00 86.00 81 ASN A O 1
ATOM 666 N N . LEU A 1 82 ? 7.257 0.961 -13.910 1.00 85.69 82 LEU A N 1
ATOM 667 C CA . LEU A 1 82 ? 6.432 0.204 -12.957 1.00 85.69 82 LEU A CA 1
ATOM 668 C C . LEU A 1 82 ? 5.510 -0.803 -13.663 1.00 85.69 82 LEU A C 1
ATOM 670 O O . LEU A 1 82 ? 5.302 -1.908 -13.162 1.00 85.69 82 LEU A O 1
ATOM 674 N N . ASP A 1 83 ? 4.995 -0.458 -14.842 1.00 91.81 83 ASP A N 1
ATOM 675 C CA . ASP A 1 83 ? 4.152 -1.347 -15.640 1.00 91.81 83 ASP A CA 1
ATOM 676 C C . ASP A 1 83 ? 4.955 -2.516 -16.215 1.00 91.81 83 ASP A C 1
ATOM 678 O O . ASP A 1 83 ? 4.504 -3.661 -16.150 1.00 91.81 83 ASP A O 1
ATOM 682 N N . LYS A 1 84 ? 6.172 -2.264 -16.717 1.00 90.62 84 LYS A N 1
ATOM 683 C CA . LYS A 1 84 ? 7.096 -3.334 -17.129 1.00 90.62 84 LYS A CA 1
ATOM 684 C C . LYS A 1 84 ? 7.479 -4.232 -15.956 1.00 90.62 84 LYS A C 1
ATOM 686 O O . LYS A 1 84 ? 7.421 -5.451 -16.094 1.00 90.62 84 LYS A O 1
ATOM 691 N N . ALA A 1 85 ? 7.794 -3.644 -14.801 1.00 86.50 85 ALA A N 1
ATOM 692 C CA . ALA A 1 85 ? 8.094 -4.387 -13.583 1.00 86.50 85 ALA A CA 1
ATOM 693 C C . ALA A 1 85 ? 6.924 -5.300 -13.184 1.00 86.50 85 ALA A C 1
ATOM 695 O O . ALA A 1 85 ? 7.138 -6.480 -12.948 1.00 86.50 85 ALA A O 1
ATOM 696 N N . THR A 1 86 ? 5.689 -4.786 -13.224 1.00 89.12 86 THR A N 1
ATOM 697 C CA . THR A 1 86 ? 4.467 -5.540 -12.887 1.00 89.12 86 THR A CA 1
ATOM 698 C C . THR A 1 86 ? 4.225 -6.722 -13.829 1.00 89.12 86 THR A C 1
ATOM 700 O O . THR A 1 86 ? 3.737 -7.761 -13.399 1.00 89.12 86 THR A O 1
ATOM 703 N N . LYS A 1 87 ? 4.516 -6.561 -15.128 1.00 91.00 87 LYS A N 1
ATOM 704 C CA . LYS A 1 87 ? 4.356 -7.638 -16.120 1.00 91.00 87 LYS A CA 1
ATOM 705 C C . LYS A 1 87 ? 5.322 -8.794 -15.873 1.00 91.00 87 LYS A C 1
ATOM 707 O O . LYS A 1 87 ? 4.963 -9.937 -16.124 1.00 91.00 87 LYS A O 1
ATOM 712 N N . LEU A 1 88 ? 6.534 -8.475 -15.428 1.00 86.25 88 LEU A N 1
ATOM 713 C CA . LEU A 1 88 ? 7.584 -9.454 -15.158 1.00 86.25 88 LEU A CA 1
ATOM 714 C C . LEU A 1 88 ? 7.444 -10.078 -13.769 1.00 86.25 88 LEU A C 1
ATOM 716 O O . LEU A 1 88 ? 7.767 -11.245 -13.591 1.00 86.25 88 LEU A O 1
ATOM 720 N N . ASP A 1 89 ? 6.969 -9.301 -12.799 1.00 82.69 89 ASP A N 1
ATOM 721 C CA . ASP A 1 89 ? 6.773 -9.731 -11.424 1.00 82.69 89 ASP A CA 1
ATOM 722 C C . ASP A 1 89 ? 5.539 -9.022 -10.817 1.00 82.69 89 ASP A C 1
ATOM 724 O O . ASP A 1 89 ? 5.610 -7.860 -10.391 1.00 82.69 89 ASP A O 1
ATOM 728 N N . PRO A 1 90 ? 4.373 -9.695 -10.790 1.00 84.00 90 PRO A N 1
ATOM 729 C CA . PRO A 1 90 ? 3.127 -9.098 -10.331 1.00 84.00 90 PRO A CA 1
ATOM 730 C C . PRO A 1 90 ? 2.983 -9.082 -8.805 1.00 84.00 90 PRO A C 1
ATOM 732 O O . PRO A 1 90 ? 1.964 -8.577 -8.335 1.00 84.00 90 PRO A O 1
ATOM 735 N N . ILE A 1 91 ? 3.939 -9.612 -8.030 1.00 79.06 91 ILE A N 1
ATOM 736 C CA . ILE A 1 91 ? 3.831 -9.702 -6.562 1.00 79.06 91 ILE A CA 1
ATOM 737 C C . ILE A 1 91 ? 4.566 -8.570 -5.828 1.00 79.06 91 ILE A C 1
ATOM 739 O O . ILE A 1 91 ? 4.483 -8.471 -4.602 1.00 79.06 91 ILE A O 1
ATOM 743 N N . PHE A 1 92 ? 5.252 -7.673 -6.544 1.00 78.69 92 PHE A N 1
ATOM 744 C CA . PHE A 1 92 ? 5.943 -6.543 -5.925 1.00 78.69 92 PHE A CA 1
ATOM 745 C C . PHE A 1 92 ? 4.994 -5.454 -5.408 1.00 78.69 92 PHE A C 1
ATOM 747 O O . PHE A 1 92 ? 4.544 -4.578 -6.149 1.00 78.69 92 PHE A O 1
ATOM 754 N N . ASN A 1 93 ? 4.794 -5.442 -4.086 1.00 82.12 93 ASN A N 1
ATOM 755 C CA . ASN A 1 93 ? 3.983 -4.462 -3.352 1.00 82.12 93 ASN A CA 1
ATOM 756 C C . ASN A 1 93 ? 4.266 -3.006 -3.754 1.00 82.12 93 ASN A C 1
ATOM 758 O O . ASN A 1 93 ? 3.333 -2.239 -3.992 1.00 82.12 93 ASN A O 1
ATOM 762 N N . TYR A 1 94 ? 5.549 -2.625 -3.851 1.00 79.62 94 TYR A N 1
ATOM 763 C CA . TYR A 1 94 ? 5.966 -1.238 -4.093 1.00 79.62 94 TYR A CA 1
ATOM 764 C C . TYR A 1 94 ? 5.325 -0.638 -5.352 1.00 79.62 94 TYR A C 1
ATOM 766 O O . TYR A 1 94 ? 4.951 0.537 -5.349 1.00 79.62 94 TYR A O 1
ATOM 774 N N . LEU A 1 95 ? 5.172 -1.440 -6.410 1.00 84.25 95 LEU A N 1
ATOM 775 C CA . LEU A 1 95 ? 4.656 -0.988 -7.702 1.00 84.25 95 LEU A CA 1
ATOM 776 C C . LEU A 1 95 ? 3.193 -0.541 -7.590 1.00 84.25 95 LEU A C 1
ATOM 778 O O . LEU A 1 95 ? 2.850 0.579 -7.975 1.00 84.25 95 LEU A O 1
ATOM 782 N N . TYR A 1 96 ? 2.356 -1.393 -6.997 1.00 88.50 96 TYR A N 1
ATOM 783 C CA . TYR A 1 96 ? 0.934 -1.131 -6.766 1.00 88.50 96 TYR A CA 1
ATOM 784 C C . TYR A 1 96 ? 0.731 0.010 -5.787 1.00 88.50 96 TYR A C 1
ATOM 786 O O . TYR A 1 96 ? -0.018 0.944 -6.052 1.00 88.50 96 TYR A O 1
ATOM 794 N N . MET A 1 97 ? 1.467 -0.032 -4.681 1.00 86.56 97 MET A N 1
ATOM 795 C CA . MET A 1 97 ? 1.460 0.997 -3.660 1.00 86.56 97 MET A CA 1
ATOM 796 C C . MET A 1 97 ? 1.755 2.383 -4.277 1.00 86.56 97 MET A C 1
ATOM 798 O O . MET A 1 97 ? 0.979 3.323 -4.084 1.00 86.56 97 MET A O 1
ATOM 802 N N . TYR A 1 98 ? 2.822 2.520 -5.075 1.00 84.19 98 TYR A N 1
ATOM 803 C CA . TYR A 1 98 ? 3.174 3.802 -5.698 1.00 84.19 98 TYR A CA 1
ATOM 804 C C . TYR A 1 98 ? 2.108 4.288 -6.690 1.00 84.19 98 TYR A C 1
ATOM 806 O O . TYR A 1 98 ? 1.738 5.467 -6.666 1.00 84.19 98 TYR A O 1
ATOM 814 N N . ARG A 1 99 ? 1.606 3.401 -7.566 1.00 89.62 99 ARG A N 1
ATOM 815 C CA . ARG A 1 99 ? 0.557 3.749 -8.540 1.00 89.62 99 ARG A CA 1
ATOM 816 C C . ARG A 1 99 ? -0.733 4.166 -7.837 1.00 89.62 99 ARG A C 1
ATOM 818 O O . ARG A 1 99 ? -1.276 5.216 -8.174 1.00 89.62 99 ARG A O 1
ATOM 825 N N . ALA A 1 100 ? -1.161 3.427 -6.817 1.00 91.56 100 ALA A N 1
ATOM 826 C CA . ALA A 1 100 ? -2.352 3.736 -6.037 1.00 91.56 100 ALA A CA 1
ATOM 827 C C . ALA A 1 100 ? -2.244 5.106 -5.346 1.00 91.56 100 ALA A C 1
ATOM 829 O O . ALA A 1 100 ? -3.152 5.925 -5.449 1.00 91.56 100 ALA A O 1
ATOM 830 N N . ALA A 1 101 ? -1.100 5.419 -4.729 1.00 86.62 101 ALA A N 1
ATOM 831 C CA . ALA A 1 101 ? -0.868 6.737 -4.135 1.00 86.62 101 ALA A CA 1
ATOM 832 C C . ALA A 1 101 ? -0.880 7.870 -5.176 1.00 86.62 101 ALA A C 1
ATOM 834 O O . ALA A 1 101 ? -1.419 8.949 -4.928 1.00 86.62 101 ALA A O 1
ATOM 835 N N . CYS A 1 102 ? -0.320 7.630 -6.366 1.00 84.44 102 CYS A N 1
ATOM 836 C CA . CYS A 1 102 ? -0.375 8.593 -7.464 1.00 84.44 102 CYS A CA 1
ATOM 837 C C . CYS A 1 102 ? -1.800 8.822 -7.976 1.00 84.44 102 CYS A C 1
ATOM 839 O O . CYS A 1 102 ? -2.129 9.955 -8.326 1.00 84.44 102 CYS A O 1
ATOM 841 N N . LEU A 1 103 ? -2.623 7.774 -8.032 1.00 89.69 103 LEU A N 1
ATOM 842 C CA . LEU A 1 103 ? -4.033 7.857 -8.416 1.00 89.69 103 LEU A CA 1
ATOM 843 C C . LEU A 1 103 ? -4.845 8.611 -7.361 1.00 89.69 103 LEU A C 1
ATOM 845 O O . LEU A 1 103 ? -5.598 9.514 -7.717 1.00 89.69 103 LEU A O 1
ATOM 849 N N . MET A 1 104 ? -4.605 8.338 -6.076 1.00 86.50 104 MET A N 1
ATOM 850 C CA . MET A 1 104 ? -5.252 9.054 -4.975 1.00 86.50 104 MET A CA 1
ATOM 851 C C . MET A 1 104 ? -4.938 10.556 -5.024 1.00 86.50 104 MET A C 1
ATOM 853 O O . MET A 1 104 ? -5.841 11.381 -4.952 1.00 86.50 104 MET A O 1
ATOM 857 N N . ARG A 1 105 ? -3.675 10.927 -5.283 1.00 83.56 105 ARG A N 1
ATOM 858 C CA . ARG A 1 105 ? -3.263 12.332 -5.474 1.00 83.56 105 ARG A CA 1
ATOM 859 C C . ARG A 1 105 ? -3.945 13.008 -6.669 1.00 83.56 105 ARG A C 1
ATOM 861 O O . ARG A 1 105 ? -4.125 14.220 -6.678 1.00 83.56 105 ARG A O 1
ATOM 868 N N . LYS A 1 106 ? -4.296 12.239 -7.700 1.00 86.88 106 LYS A N 1
ATOM 869 C CA . LYS A 1 106 ? -5.068 12.716 -8.858 1.00 86.88 106 LYS A CA 1
ATOM 870 C C . LYS A 1 106 ? -6.580 12.710 -8.603 1.00 86.88 106 LYS A C 1
ATOM 872 O O . LYS A 1 106 ? -7.335 12.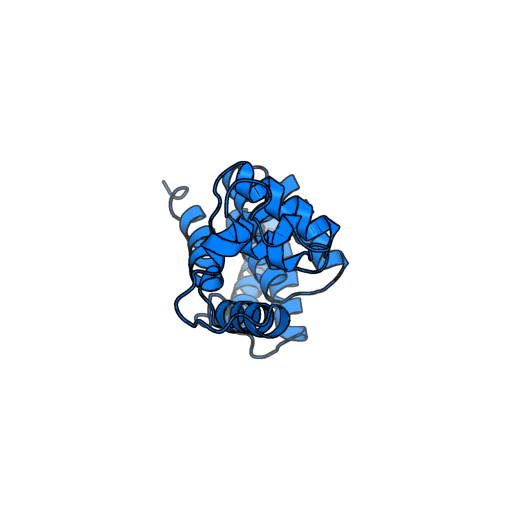910 -9.547 1.00 86.88 106 LYS A O 1
ATOM 877 N N . GLN A 1 107 ? -7.013 12.455 -7.365 1.00 87.56 107 GLN A N 1
ATOM 878 C CA . GLN A 1 107 ? -8.417 12.314 -6.966 1.00 87.56 107 GLN A CA 1
ATOM 879 C C . GLN A 1 107 ? -9.159 11.197 -7.719 1.00 87.56 107 GLN A C 1
ATOM 881 O O . GLN A 1 107 ? -10.381 11.186 -7.793 1.00 87.56 107 GLN A O 1
ATOM 886 N N . SER A 1 108 ? -8.427 10.226 -8.272 1.00 93.44 108 SER A N 1
ATOM 887 C CA . SER A 1 108 ? -8.997 9.045 -8.924 1.00 93.44 108 SER A CA 1
ATOM 888 C C . SER A 1 108 ? -9.175 7.934 -7.887 1.00 93.44 108 SER A C 1
ATOM 890 O O . SER A 1 108 ? -8.409 6.968 -7.865 1.00 93.44 108 SER A O 1
ATOM 892 N N . VAL A 1 109 ? -10.137 8.117 -6.979 1.00 92.62 109 VAL A N 1
ATOM 893 C CA . VAL A 1 109 ? -10.323 7.289 -5.775 1.00 92.62 109 VAL A CA 1
ATOM 894 C C . VAL A 1 109 ? -10.577 5.824 -6.123 1.00 92.62 109 VAL A C 1
ATOM 896 O O . VAL A 1 109 ? -9.893 4.935 -5.615 1.00 92.62 109 VAL A O 1
ATOM 899 N N . GLU A 1 110 ? -11.508 5.562 -7.034 1.00 95.75 110 GLU A N 1
ATOM 900 C CA . GLU A 1 110 ? -11.912 4.213 -7.437 1.00 95.75 110 GLU A CA 1
ATOM 901 C C . GLU A 1 110 ? -10.740 3.476 -8.084 1.00 95.75 110 GLU A C 1
ATOM 903 O O . GLU A 1 110 ? -10.474 2.315 -7.773 1.00 95.75 110 GLU A O 1
ATOM 908 N N . ALA A 1 111 ? -9.985 4.175 -8.935 1.00 96.06 111 ALA A N 1
ATOM 909 C CA . ALA A 1 111 ? -8.797 3.627 -9.575 1.00 96.06 111 ALA A CA 1
ATOM 910 C C . ALA A 1 111 ? -7.686 3.335 -8.553 1.00 96.06 111 ALA A C 1
ATOM 912 O O . ALA A 1 111 ? -7.025 2.303 -8.646 1.00 96.06 111 ALA A O 1
ATOM 913 N N . ALA A 1 112 ? -7.486 4.209 -7.561 1.00 93.69 112 ALA A N 1
ATOM 914 C CA . ALA A 1 112 ? -6.506 3.999 -6.497 1.00 93.69 112 ALA A CA 1
ATOM 915 C C . ALA A 1 112 ? -6.844 2.765 -5.646 1.00 93.69 112 ALA A C 1
ATOM 917 O O . ALA A 1 112 ? -5.967 1.945 -5.363 1.00 93.69 112 ALA A O 1
ATOM 918 N N . LEU A 1 113 ? -8.118 2.614 -5.273 1.00 95.75 113 LEU A N 1
ATOM 919 C CA . LEU A 1 113 ? -8.602 1.457 -4.524 1.00 95.75 113 LEU A CA 1
ATOM 920 C C . LEU A 1 113 ? -8.527 0.172 -5.357 1.00 95.75 113 LEU A C 1
ATOM 922 O O . LEU A 1 113 ? -8.089 -0.855 -4.846 1.00 95.75 113 LEU A O 1
ATOM 926 N N . ALA A 1 114 ? -8.881 0.218 -6.643 1.00 96.75 114 ALA A N 1
ATOM 927 C CA . ALA A 1 114 ? -8.743 -0.925 -7.543 1.00 96.75 114 ALA A CA 1
ATOM 928 C C . ALA A 1 114 ? -7.277 -1.374 -7.677 1.00 96.75 114 ALA A C 1
ATOM 930 O O . ALA A 1 114 ? -6.983 -2.567 -7.603 1.00 96.75 114 ALA A O 1
ATOM 931 N N . GLU A 1 115 ? -6.350 -0.424 -7.804 1.00 95.12 115 GLU A N 1
ATOM 932 C CA . GLU A 1 115 ? -4.918 -0.696 -7.925 1.00 95.12 115 GLU A CA 1
ATOM 933 C C . GLU A 1 115 ? -4.347 -1.374 -6.668 1.00 95.12 115 GLU A C 1
ATOM 935 O O . GLU A 1 115 ? -3.631 -2.370 -6.781 1.00 95.12 115 GLU A O 1
ATOM 940 N N . ILE A 1 116 ? -4.686 -0.894 -5.464 1.00 94.44 116 ILE A N 1
ATOM 941 C CA . ILE A 1 116 ? -4.214 -1.531 -4.222 1.00 94.44 116 ILE A CA 1
ATOM 942 C C . ILE A 1 116 ? -4.923 -2.867 -3.951 1.00 94.44 116 ILE A C 1
ATOM 944 O O . ILE A 1 116 ? -4.306 -3.814 -3.466 1.00 94.44 116 ILE A O 1
ATOM 948 N N . ASN A 1 117 ? -6.201 -2.991 -4.321 1.00 95.44 117 ASN A N 1
ATOM 949 C CA . ASN A 1 117 ? -6.945 -4.244 -4.188 1.00 95.44 117 ASN A CA 1
ATOM 950 C C . ASN A 1 117 ? -6.402 -5.331 -5.114 1.00 95.44 117 ASN A C 1
ATOM 952 O O . ASN A 1 117 ? -6.450 -6.506 -4.759 1.00 95.44 117 ASN A O 1
ATOM 956 N N . ARG A 1 118 ? -5.835 -4.953 -6.263 1.00 93.19 118 ARG A N 1
ATOM 957 C CA . ARG A 1 118 ? -5.208 -5.898 -7.183 1.00 93.19 118 ARG A CA 1
ATOM 958 C C . ARG A 1 118 ? -4.079 -6.679 -6.511 1.00 93.19 118 ARG A C 1
ATOM 960 O O . ARG A 1 118 ? -4.064 -7.896 -6.635 1.00 93.19 118 ARG A O 1
ATOM 967 N N . VAL A 1 119 ? -3.179 -6.027 -5.767 1.00 90.81 119 VAL A N 1
ATOM 968 C CA . VAL A 1 119 ? -2.113 -6.743 -5.032 1.00 90.81 119 VAL A CA 1
ATOM 969 C C . VAL A 1 119 ? -2.647 -7.497 -3.818 1.00 90.81 119 VAL A C 1
ATOM 971 O O . VAL A 1 119 ? -2.247 -8.636 -3.585 1.00 90.81 119 VAL A O 1
ATOM 974 N N . LEU A 1 120 ? -3.602 -6.912 -3.088 1.00 93.25 120 LEU A N 1
ATOM 975 C CA . LEU A 1 120 ? -4.221 -7.561 -1.929 1.00 93.25 120 LEU A CA 1
ATOM 976 C C . LEU A 1 120 ? -5.009 -8.827 -2.302 1.00 93.25 120 LEU A C 1
ATOM 978 O O . LEU A 1 120 ? -5.127 -9.723 -1.472 1.00 93.25 120 LEU A O 1
ATOM 982 N N . GLY A 1 121 ? -5.486 -8.930 -3.547 1.00 91.44 121 GLY A N 1
ATOM 983 C CA . GLY A 1 121 ? -6.087 -10.147 -4.095 1.00 91.44 121 GLY A CA 1
ATOM 984 C C . GLY A 1 121 ? -5.098 -11.301 -4.301 1.00 91.44 121 GLY A C 1
ATOM 985 O O . GLY A 1 121 ? -5.518 -12.453 -4.317 1.00 91.44 121 GLY A O 1
ATOM 986 N N . PHE A 1 122 ? -3.796 -11.016 -4.419 1.00 86.88 122 PHE A N 1
ATOM 987 C CA . PHE A 1 122 ? -2.744 -12.038 -4.497 1.00 86.88 122 PHE A CA 1
ATOM 988 C C . PHE A 1 122 ? -2.115 -12.333 -3.133 1.00 86.88 122 PHE A C 1
ATOM 990 O O . PHE A 1 122 ? -1.812 -13.483 -2.822 1.00 86.88 122 PHE A O 1
ATOM 997 N N . LYS A 1 123 ? -1.873 -11.291 -2.328 1.00 87.81 123 LYS A N 1
ATOM 998 C CA . LYS A 1 123 ? -1.175 -11.394 -1.044 1.00 87.81 123 LYS A CA 1
ATOM 999 C C . LYS A 1 123 ? -1.647 -10.315 -0.078 1.00 87.81 123 LYS A C 1
ATOM 1001 O O . LYS A 1 123 ? -1.575 -9.125 -0.378 1.00 87.81 123 LYS A O 1
ATOM 1006 N N . LEU A 1 124 ? -1.985 -10.721 1.145 1.00 91.38 124 LEU A N 1
ATOM 1007 C CA . LEU A 1 124 ? -2.237 -9.803 2.258 1.00 91.38 124 LEU A CA 1
ATOM 1008 C C . LEU A 1 124 ? -0.921 -9.217 2.792 1.00 91.38 124 LEU A C 1
ATOM 1010 O O . LEU A 1 124 ? -0.381 -9.644 3.810 1.00 91.38 124 LEU A O 1
ATOM 1014 N N . ALA A 1 125 ? -0.368 -8.252 2.062 1.00 90.06 125 ALA A N 1
ATOM 1015 C CA . ALA A 1 125 ? 0.820 -7.518 2.473 1.00 90.06 125 ALA A CA 1
ATOM 1016 C C . ALA A 1 125 ? 0.469 -6.415 3.483 1.00 90.06 125 ALA A C 1
ATOM 1018 O O . ALA A 1 125 ? -0.371 -5.556 3.200 1.00 90.06 125 ALA A O 1
ATOM 1019 N N . LEU A 1 126 ? 1.159 -6.405 4.630 1.00 91.69 126 LEU A N 1
ATOM 1020 C CA . LEU A 1 126 ? 0.923 -5.460 5.729 1.00 91.69 126 LEU A CA 1
ATOM 1021 C C . LEU A 1 126 ? 1.012 -3.999 5.268 1.00 91.69 126 LEU A C 1
ATOM 1023 O O . LEU A 1 126 ? 0.170 -3.186 5.634 1.00 91.69 126 LEU A O 1
ATOM 1027 N N . GLU A 1 127 ? 1.979 -3.670 4.412 1.00 87.31 127 GLU A N 1
ATOM 1028 C CA . GLU A 1 127 ? 2.161 -2.312 3.891 1.00 87.31 127 GLU A CA 1
ATOM 1029 C C . GLU A 1 127 ? 1.052 -1.887 2.923 1.00 87.31 127 GLU A C 1
ATOM 1031 O O . GLU A 1 127 ? 0.712 -0.708 2.845 1.00 87.31 127 GLU A O 1
ATOM 1036 N N . CYS A 1 128 ? 0.470 -2.840 2.190 1.00 91.88 128 CYS A N 1
ATOM 1037 C CA . CYS A 1 128 ? -0.645 -2.565 1.286 1.00 91.88 128 CYS A CA 1
ATOM 1038 C C . CYS A 1 128 ? -1.949 -2.358 2.067 1.00 91.88 128 CYS A C 1
ATOM 1040 O O . CYS A 1 128 ? -2.703 -1.439 1.749 1.00 91.88 128 CYS A O 1
ATOM 1042 N N . LEU A 1 129 ? -2.180 -3.160 3.115 1.00 95.06 129 LEU A N 1
ATOM 1043 C CA . LEU A 1 129 ? -3.295 -2.976 4.051 1.00 95.06 129 LEU A CA 1
ATOM 1044 C C . LEU A 1 129 ? -3.188 -1.629 4.773 1.00 95.06 129 LEU A C 1
ATOM 1046 O O . LEU A 1 129 ? -4.157 -0.883 4.847 1.00 95.06 129 LEU A O 1
ATOM 1050 N N . GLU A 1 130 ? -1.993 -1.275 5.248 1.00 92.75 130 GLU A N 1
ATOM 1051 C CA . GLU A 1 130 ? -1.740 0.004 5.913 1.00 92.75 130 GLU A CA 1
ATOM 1052 C C . GLU A 1 130 ? -1.968 1.201 4.978 1.00 92.75 130 GLU A C 1
ATOM 1054 O O . GLU A 1 130 ? -2.543 2.212 5.386 1.00 92.75 130 GLU A O 1
ATOM 1059 N N . LEU A 1 131 ? -1.566 1.097 3.709 1.00 90.88 131 LEU A N 1
ATOM 1060 C CA . LEU A 1 131 ? -1.838 2.143 2.728 1.00 90.88 131 LEU A CA 1
ATOM 1061 C C . LEU A 1 131 ? -3.337 2.284 2.438 1.00 90.88 131 LEU A C 1
ATOM 1063 O O . LEU A 1 131 ? -3.843 3.404 2.380 1.00 90.88 131 LEU A O 1
ATOM 1067 N N . ARG A 1 132 ? -4.053 1.166 2.277 1.00 94.50 132 ARG A N 1
ATOM 1068 C CA . ARG A 1 132 ? -5.502 1.183 2.045 1.00 94.50 132 ARG A CA 1
ATOM 1069 C C . ARG A 1 132 ? -6.263 1.735 3.255 1.00 94.50 132 ARG A C 1
ATOM 1071 O O . ARG A 1 132 ? -7.157 2.558 3.079 1.00 94.50 132 ARG A O 1
ATOM 1078 N N . PHE A 1 133 ? -5.822 1.409 4.468 1.00 93.19 133 PHE A N 1
ATOM 1079 C CA . PHE A 1 133 ? -6.296 2.042 5.698 1.00 93.19 133 PHE A CA 1
ATOM 1080 C C . PHE A 1 133 ? -6.160 3.572 5.633 1.00 93.19 133 PHE A C 1
ATOM 1082 O O . PHE A 1 133 ? -7.115 4.293 5.916 1.00 93.19 133 PHE A O 1
ATOM 1089 N N . CYS A 1 134 ? -5.004 4.084 5.191 1.00 90.12 134 CYS A N 1
ATOM 1090 C CA . CYS A 1 134 ? -4.796 5.527 5.024 1.00 90.12 134 CYS A CA 1
ATOM 1091 C C . CYS A 1 134 ? -5.734 6.142 3.980 1.00 90.12 134 CYS A C 1
ATOM 1093 O O . CYS A 1 134 ? -6.201 7.262 4.175 1.00 90.12 134 CYS A O 1
ATOM 1095 N N . PHE A 1 135 ? -6.004 5.433 2.880 1.00 91.25 135 PHE A N 1
ATOM 1096 C CA . PHE A 1 135 ? -6.957 5.883 1.867 1.00 91.25 135 PHE A CA 1
ATOM 1097 C C . PHE A 1 135 ? -8.351 6.040 2.455 1.00 91.25 135 PHE A C 1
ATOM 1099 O O . PHE A 1 135 ? -8.950 7.098 2.300 1.00 91.25 135 PHE A O 1
ATOM 1106 N N . TYR A 1 136 ? -8.841 5.047 3.190 1.00 90.69 136 TYR A N 1
ATOM 1107 C CA . TYR A 1 136 ? -10.161 5.144 3.799 1.00 90.69 136 TYR A CA 1
ATOM 1108 C C . TYR A 1 136 ? -10.256 6.234 4.872 1.00 90.69 136 TYR A C 1
ATOM 1110 O O . TYR A 1 136 ? -11.250 6.954 4.910 1.00 90.69 136 TYR A O 1
ATOM 1118 N N . LEU A 1 137 ? -9.203 6.445 5.673 1.00 85.44 137 LEU A N 1
ATOM 1119 C CA . LEU A 1 137 ? -9.144 7.597 6.580 1.00 85.44 137 LEU A CA 1
ATOM 1120 C C . LEU A 1 137 ? -9.178 8.938 5.833 1.00 85.44 137 LEU A C 1
ATOM 1122 O O . LEU A 1 137 ? -9.795 9.894 6.301 1.00 85.44 137 LEU A O 1
ATOM 1126 N N . ALA A 1 138 ? -8.509 9.035 4.682 1.00 84.88 138 ALA A N 1
ATOM 1127 C CA . ALA A 1 138 ? -8.539 10.241 3.858 1.00 84.88 138 ALA A CA 1
ATOM 1128 C C . ALA A 1 138 ? -9.927 10.492 3.247 1.00 84.88 138 ALA A C 1
ATOM 1130 O O . ALA A 1 138 ? -10.316 11.648 3.110 1.00 84.88 138 ALA A O 1
ATOM 1131 N N . LEU A 1 139 ? -10.663 9.424 2.931 1.00 87.06 139 LEU A N 1
ATOM 1132 C CA . LEU A 1 139 ? -12.034 9.460 2.414 1.00 87.06 139 LEU A CA 1
ATOM 1133 C C . LEU A 1 139 ? -13.097 9.633 3.507 1.00 87.06 139 LEU A C 1
ATOM 1135 O O . LEU A 1 139 ? -14.272 9.773 3.183 1.00 87.06 139 LEU A O 1
ATOM 1139 N N . GLU A 1 140 ? -12.699 9.597 4.781 1.00 84.25 140 GLU A N 1
ATOM 1140 C CA . GLU A 1 140 ? -13.607 9.624 5.935 1.00 84.25 140 GLU A CA 1
ATOM 1141 C C . GLU A 1 140 ? -14.643 8.476 5.913 1.00 84.25 140 GLU A C 1
ATOM 1143 O O . GLU A 1 140 ? -15.710 8.560 6.519 1.00 84.25 140 GLU A O 1
ATOM 1148 N N . ASP A 1 141 ? -14.307 7.361 5.249 1.00 80.94 141 ASP A N 1
ATOM 1149 C CA . ASP A 1 141 ? -15.051 6.103 5.339 1.00 80.94 141 ASP A CA 1
ATOM 1150 C C . ASP A 1 141 ? -14.433 5.248 6.441 1.00 80.94 141 ASP A C 1
ATOM 1152 O O . ASP A 1 141 ? -13.427 4.575 6.243 1.00 80.94 141 ASP A O 1
ATOM 1156 N N . TYR A 1 142 ? -15.037 5.269 7.624 1.00 73.69 142 TYR A N 1
ATOM 1157 C CA . TYR A 1 142 ? -14.484 4.606 8.805 1.00 73.69 142 TYR A CA 1
ATOM 1158 C C . TYR A 1 142 ? -14.871 3.127 8.938 1.00 73.69 142 TYR A C 1
ATOM 1160 O O . TYR A 1 142 ? -14.390 2.455 9.850 1.00 73.69 142 TYR A O 1
ATOM 1168 N N . ARG A 1 143 ? -15.704 2.569 8.040 1.00 75.75 143 ARG A N 1
ATOM 1169 C CA . ARG A 1 143 ? -16.072 1.141 8.120 1.00 75.75 143 ARG A CA 1
ATOM 1170 C C . ARG A 1 143 ? -14.991 0.223 7.563 1.00 75.75 143 ARG A C 1
ATOM 1172 O O . ARG A 1 143 ? -14.626 -0.751 8.214 1.00 75.75 143 ARG A O 1
ATOM 1179 N N . ALA A 1 144 ? -14.479 0.529 6.377 1.00 81.25 144 ALA A N 1
ATOM 1180 C CA . ALA A 1 144 ? -13.450 -0.274 5.725 1.00 81.25 144 ALA A CA 1
ATOM 1181 C C . ALA A 1 144 ? -12.059 -0.292 6.424 1.00 81.25 144 ALA A C 1
ATOM 1183 O O . ALA A 1 144 ? -11.439 -1.358 6.453 1.00 81.25 144 ALA A O 1
ATOM 1184 N N . PRO A 1 145 ? -11.562 0.795 7.056 1.00 85.38 145 PRO A N 1
ATOM 1185 C CA . PRO A 1 145 ? -10.267 0.791 7.730 1.00 85.38 145 PRO A CA 1
ATOM 1186 C C . PRO A 1 145 ? -10.258 -0.064 9.004 1.00 85.38 145 PRO A C 1
ATOM 1188 O O . PRO A 1 145 ? -9.202 -0.577 9.372 1.00 85.38 145 PRO A O 1
ATOM 1191 N N . LEU A 1 146 ? -11.408 -0.305 9.650 1.00 90.62 146 LEU A N 1
ATOM 1192 C CA . LEU A 1 146 ? -11.476 -1.251 10.769 1.00 90.62 146 LEU A CA 1
ATOM 1193 C C . LEU A 1 146 ? -11.107 -2.677 10.322 1.00 90.62 146 LEU A C 1
ATOM 1195 O O . LEU A 1 146 ? -10.340 -3.357 11.000 1.00 90.62 146 LEU A O 1
ATOM 1199 N N . CYS A 1 147 ? -11.592 -3.112 9.155 1.00 91.19 147 CYS A N 1
ATOM 1200 C CA . CYS A 1 147 ? -11.235 -4.419 8.602 1.00 91.19 147 CYS A CA 1
ATOM 1201 C C . CYS A 1 147 ? -9.736 -4.509 8.277 1.00 91.19 147 CYS A C 1
ATOM 1203 O O . CYS A 1 147 ? -9.108 -5.529 8.560 1.00 91.19 147 CYS A O 1
ATOM 1205 N N . ASP A 1 148 ? -9.149 -3.440 7.728 1.00 94.75 148 ASP A N 1
ATOM 1206 C CA . ASP A 1 148 ? -7.718 -3.399 7.402 1.00 94.75 148 ASP A CA 1
ATOM 1207 C C . ASP A 1 148 ? -6.836 -3.491 8.653 1.00 94.75 148 ASP A C 1
ATOM 1209 O O . ASP A 1 148 ? -5.897 -4.289 8.687 1.00 94.75 148 ASP A O 1
ATOM 1213 N N . VAL A 1 149 ? -7.145 -2.73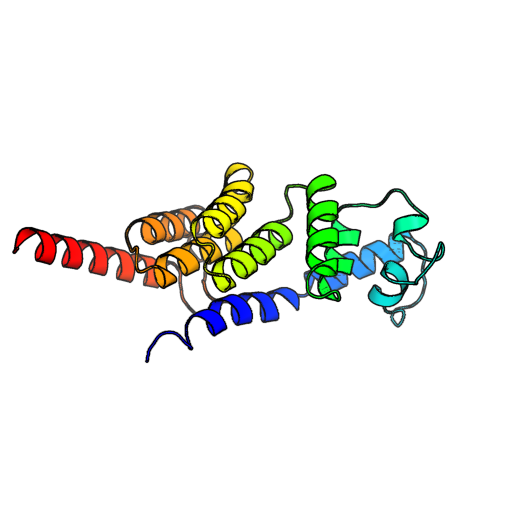0 9.710 1.00 95.06 149 VAL A N 1
ATOM 1214 C CA . VAL A 1 149 ? -6.358 -2.778 10.955 1.00 95.06 149 VAL A CA 1
ATOM 1215 C C . VAL A 1 149 ? -6.529 -4.108 11.695 1.00 95.06 149 VAL A C 1
ATOM 1217 O O . VAL A 1 149 ? -5.563 -4.621 12.260 1.00 95.06 149 VAL A O 1
ATOM 1220 N N . GLN A 1 150 ? -7.714 -4.721 11.638 1.00 95.00 150 GLN A N 1
ATOM 1221 C CA . GLN A 1 150 ? -7.938 -6.067 12.171 1.00 95.00 150 GLN A CA 1
ATOM 1222 C C . GLN A 1 150 ? -7.111 -7.110 11.418 1.00 95.00 150 GLN A C 1
ATOM 1224 O O . GLN A 1 150 ? -6.402 -7.886 12.054 1.00 95.00 150 GLN A O 1
ATOM 1229 N N . ALA A 1 151 ? -7.122 -7.087 10.081 1.00 95.94 151 ALA A N 1
ATOM 1230 C CA . ALA A 1 151 ? -6.310 -7.991 9.268 1.00 95.94 151 ALA A CA 1
ATOM 1231 C C . ALA A 1 151 ? -4.808 -7.835 9.568 1.00 95.94 151 ALA A C 1
ATOM 1233 O O . ALA A 1 151 ? -4.096 -8.830 9.720 1.00 95.94 151 ALA A O 1
ATOM 1234 N N . ILE A 1 152 ? -4.331 -6.595 9.725 1.00 96.94 152 ILE A N 1
ATOM 1235 C CA . ILE A 1 152 ? -2.955 -6.304 10.152 1.00 96.94 152 ILE A CA 1
ATOM 1236 C C . ILE A 1 152 ? -2.644 -6.966 11.500 1.00 96.94 152 ILE A C 1
ATOM 1238 O O . ILE A 1 152 ? -1.604 -7.610 11.633 1.00 96.94 152 ILE A O 1
ATOM 1242 N N . LEU A 1 153 ? -3.529 -6.833 12.491 1.00 97.19 153 LEU A N 1
ATOM 1243 C CA . LEU A 1 153 ? -3.336 -7.405 13.826 1.00 97.19 153 LEU A CA 1
ATOM 1244 C C . LEU A 1 153 ? -3.418 -8.935 13.839 1.00 97.19 153 LEU A C 1
ATOM 1246 O O . LEU A 1 153 ? -2.696 -9.564 14.609 1.00 97.19 153 LEU A O 1
ATOM 1250 N N . THR A 1 154 ? -4.236 -9.541 12.976 1.00 97.44 154 THR A N 1
ATOM 1251 C CA . THR A 1 154 ? -4.272 -10.999 12.791 1.00 97.44 154 THR A CA 1
ATOM 1252 C C . THR A 1 154 ? -2.946 -11.523 12.243 1.00 97.44 154 THR A C 1
ATOM 1254 O O . THR A 1 154 ? -2.432 -12.525 12.731 1.00 97.44 154 THR A O 1
ATOM 1257 N N . LEU A 1 155 ? -2.374 -10.841 11.247 1.00 96.44 155 LEU A N 1
ATOM 1258 C CA . LEU A 1 155 ? -1.112 -11.241 10.619 1.00 96.44 155 LEU A CA 1
ATOM 1259 C C . LEU A 1 155 ? 0.109 -10.915 11.491 1.00 96.44 155 LEU A C 1
ATOM 1261 O O . LEU A 1 155 ? 1.098 -11.643 11.482 1.00 96.44 155 LEU A O 1
ATOM 1265 N N . SER A 1 156 ? 0.061 -9.808 12.231 1.00 97.12 156 SER A N 1
ATOM 1266 C CA . SER A 1 156 ? 1.145 -9.342 13.092 1.00 97.12 156 SER A CA 1
ATOM 1267 C C . SER A 1 156 ? 0.577 -8.597 14.311 1.00 97.12 156 SER A C 1
ATOM 1269 O O . SER A 1 156 ? 0.435 -7.370 14.278 1.00 97.12 156 SER A O 1
ATOM 1271 N N . PRO A 1 157 ? 0.341 -9.292 15.441 1.00 97.12 157 PRO A N 1
ATOM 1272 C CA . PRO A 1 157 ? -0.297 -8.707 16.630 1.00 97.12 157 PRO A CA 1
ATOM 1273 C C . PRO A 1 157 ? 0.441 -7.508 17.239 1.00 97.12 157 PRO A C 1
ATOM 1275 O O . PRO A 1 157 ? -0.161 -6.662 17.893 1.00 97.12 157 PRO A O 1
ATOM 1278 N N . LYS A 1 158 ? 1.759 -7.422 17.024 1.00 95.94 158 LYS A N 1
ATOM 1279 C CA . LYS A 1 158 ? 2.611 -6.320 17.500 1.00 95.94 158 LYS A CA 1
ATOM 1280 C C . LYS A 1 158 ? 2.937 -5.304 16.400 1.00 95.94 158 LYS A C 1
ATOM 1282 O O . LYS A 1 158 ? 3.879 -4.529 16.561 1.00 95.94 158 LYS A O 1
ATOM 1287 N N . TYR A 1 159 ? 2.208 -5.314 15.276 1.00 94.69 159 TYR A N 1
ATOM 1288 C CA . TYR A 1 159 ? 2.479 -4.394 14.171 1.00 94.69 159 TYR A CA 1
ATOM 1289 C C . TYR A 1 159 ? 2.334 -2.945 14.632 1.00 94.69 159 TYR A C 1
ATOM 1291 O O . TYR A 1 159 ? 1.403 -2.574 15.356 1.00 94.69 159 TYR A O 1
ATOM 1299 N N . ARG A 1 160 ? 3.272 -2.115 14.188 1.00 91.69 160 ARG A N 1
ATOM 1300 C CA . ARG A 1 160 ? 3.265 -0.684 14.453 1.00 91.69 160 ARG A CA 1
ATOM 1301 C C . ARG A 1 160 ? 3.182 0.049 13.123 1.00 91.69 160 ARG A C 1
ATOM 1303 O O . ARG A 1 160 ? 4.102 -0.012 12.310 1.00 91.69 160 ARG A O 1
ATOM 1310 N N . MET A 1 161 ? 2.058 0.720 12.923 1.00 85.62 161 MET A N 1
ATOM 1311 C CA . MET A 1 161 ? 1.774 1.533 11.752 1.00 85.62 161 MET A CA 1
ATOM 1312 C C . MET A 1 161 ? 2.584 2.832 11.806 1.00 85.62 161 MET A C 1
ATOM 1314 O O . MET A 1 161 ? 3.102 3.254 12.847 1.00 85.62 161 MET A O 1
ATOM 1318 N N . PHE A 1 162 ? 2.698 3.462 10.648 1.00 82.62 162 PHE A N 1
ATOM 1319 C CA . PHE A 1 162 ? 3.358 4.728 10.398 1.00 82.62 162 PHE A CA 1
ATOM 1320 C C . PHE A 1 162 ? 4.828 4.688 10.794 1.00 82.62 162 PHE A C 1
ATOM 1322 O O . PHE A 1 162 ? 5.281 5.464 11.631 1.00 82.62 162 PHE A O 1
ATOM 1329 N N . GLU A 1 163 ? 5.568 3.747 10.198 1.00 75.31 163 GLU A N 1
ATOM 1330 C CA . GLU A 1 163 ? 7.004 3.548 10.450 1.00 75.31 163 GLU A CA 1
ATOM 1331 C C . GLU A 1 163 ? 7.311 3.241 11.923 1.00 75.31 163 GLU A C 1
ATOM 1333 O O . GLU A 1 163 ? 8.311 3.692 12.477 1.00 75.31 163 GLU A O 1
ATOM 1338 N N . GLY A 1 164 ? 6.426 2.507 12.594 1.00 83.12 164 GLY A N 1
ATOM 1339 C CA . GLY A 1 164 ? 6.630 2.160 13.993 1.00 83.12 164 GLY A CA 1
ATOM 1340 C C . GLY A 1 164 ? 6.130 3.199 14.998 1.00 83.12 164 GLY A C 1
ATOM 1341 O O . GLY A 1 164 ? 6.306 3.010 16.202 1.00 83.12 164 GLY A O 1
ATOM 1342 N N . ARG A 1 165 ? 5.498 4.291 14.562 1.00 85.31 165 ARG A N 1
ATOM 1343 C CA . ARG A 1 165 ? 5.075 5.371 15.469 1.00 85.31 165 ARG A CA 1
ATOM 1344 C C . ARG A 1 165 ? 3.853 5.004 16.297 1.00 85.31 165 ARG A C 1
ATOM 1346 O O . ARG A 1 165 ? 3.822 5.322 17.481 1.00 85.31 165 ARG A O 1
ATOM 1353 N N . VAL A 1 166 ? 2.885 4.303 15.712 1.00 90.56 166 VAL A N 1
ATOM 1354 C CA . VAL A 1 166 ? 1.592 4.031 16.356 1.00 90.56 166 VAL A CA 1
ATOM 1355 C C . VAL A 1 166 ? 1.337 2.533 16.387 1.00 90.56 166 VAL A C 1
ATOM 1357 O O . VAL A 1 166 ? 1.509 1.855 15.379 1.00 90.56 166 VAL A O 1
ATOM 1360 N N . ALA A 1 167 ? 0.942 1.986 17.537 1.00 95.50 167 ALA A N 1
ATOM 1361 C CA . ALA A 1 167 ? 0.574 0.576 17.597 1.00 95.50 167 ALA A CA 1
ATOM 1362 C C . ALA A 1 167 ? -0.743 0.352 16.841 1.00 95.50 167 ALA A C 1
ATOM 1364 O O . ALA A 1 167 ? -1.702 1.097 17.038 1.00 95.50 167 ALA A O 1
ATOM 1365 N N . ALA A 1 168 ? -0.817 -0.692 16.010 1.00 95.62 168 ALA A N 1
ATOM 1366 C CA . ALA A 1 168 ? -2.050 -1.014 15.288 1.00 95.62 168 ALA A CA 1
ATOM 1367 C C . ALA A 1 168 ? -3.226 -1.282 16.249 1.00 95.62 168 ALA A C 1
ATOM 1369 O O . ALA A 1 168 ? -4.367 -0.954 15.939 1.00 95.62 168 ALA A O 1
ATOM 1370 N N . THR A 1 169 ? -2.947 -1.783 17.458 1.00 96.69 169 THR A N 1
ATOM 1371 C CA . THR A 1 169 ? -3.948 -1.976 18.518 1.00 96.69 169 THR A CA 1
ATOM 1372 C C . THR A 1 169 ? -4.607 -0.667 18.948 1.00 96.69 169 THR A C 1
ATOM 1374 O O . THR A 1 169 ? -5.823 -0.628 19.089 1.00 96.69 169 THR A O 1
ATOM 1377 N N . GLN A 1 170 ? -3.839 0.419 19.084 1.00 95.00 170 GLN A N 1
ATOM 1378 C CA . GLN A 1 170 ? -4.373 1.739 19.446 1.00 95.00 170 GLN A CA 1
ATOM 1379 C C . GLN A 1 170 ? -5.323 2.268 18.367 1.00 95.00 170 GLN A C 1
ATOM 1381 O O . GLN A 1 170 ? -6.386 2.799 18.679 1.00 95.00 170 GLN A O 1
ATOM 1386 N N . LEU A 1 171 ? -4.962 2.086 17.093 1.00 92.38 171 LEU A N 1
ATOM 1387 C CA . LEU A 1 171 ? -5.807 2.485 15.968 1.00 92.38 171 LEU A CA 1
ATOM 1388 C C . LEU A 1 171 ? -7.073 1.630 15.885 1.00 92.38 171 LEU A C 1
ATOM 1390 O O . LEU A 1 171 ? -8.143 2.167 15.628 1.00 92.38 171 LEU A O 1
ATOM 1394 N N . CYS A 1 172 ? -6.980 0.327 16.154 1.00 93.50 172 CYS A N 1
ATOM 1395 C CA . CYS A 1 172 ? -8.146 -0.552 16.199 1.00 93.50 172 CYS A CA 1
ATOM 1396 C C . CYS A 1 172 ? -9.150 -0.120 17.277 1.00 93.50 172 CYS A C 1
ATOM 1398 O O . CYS A 1 172 ? -10.343 -0.047 16.989 1.00 93.50 172 CYS A O 1
ATOM 1400 N N . THR A 1 173 ? -8.678 0.206 18.485 1.00 92.88 173 THR A N 1
ATOM 1401 C CA . THR A 1 173 ? -9.538 0.713 19.566 1.00 92.88 173 THR A CA 1
ATOM 1402 C C . THR A 1 173 ? -10.230 2.012 19.158 1.00 92.88 173 THR A C 1
ATOM 1404 O O . THR A 1 173 ? -11.452 2.100 19.235 1.00 92.88 173 THR A O 1
ATOM 1407 N N . LEU A 1 174 ? -9.473 2.974 18.618 1.00 89.81 174 LEU A N 1
ATOM 1408 C CA . LEU A 1 174 ? -10.016 4.257 18.164 1.00 89.81 174 LEU A CA 1
ATOM 1409 C C . LEU A 1 174 ? -11.087 4.087 17.072 1.00 89.81 174 LEU A C 1
ATOM 1411 O O . LEU A 1 174 ? -12.124 4.746 17.100 1.00 89.81 174 LEU A O 1
ATOM 1415 N N . MET A 1 175 ? -10.851 3.200 16.101 1.00 88.56 175 MET A N 1
ATOM 1416 C CA . MET A 1 175 ? -11.816 2.931 15.029 1.00 88.56 175 MET A CA 1
ATOM 1417 C C . MET A 1 175 ? -13.087 2.259 15.556 1.00 88.56 175 MET A C 1
ATOM 1419 O O . MET A 1 175 ? -14.182 2.567 15.086 1.00 88.56 175 MET A O 1
ATOM 1423 N N . HIS A 1 176 ? -12.958 1.367 16.541 1.00 87.38 176 HIS A N 1
ATOM 1424 C CA . HIS A 1 176 ? -14.106 0.725 17.172 1.00 87.38 176 HIS A CA 1
ATOM 1425 C C . HIS A 1 176 ? -14.973 1.742 17.927 1.00 87.38 176 HIS A C 1
ATOM 1427 O O . HIS A 1 176 ? -16.189 1.765 17.748 1.00 87.38 176 HIS A O 1
ATOM 1433 N N . GLU A 1 177 ? -14.355 2.622 18.718 1.00 86.31 177 GLU A N 1
ATOM 1434 C CA . GLU A 1 177 ? -15.049 3.706 19.426 1.00 86.31 177 GLU A CA 1
ATOM 1435 C C . GLU A 1 177 ? -15.792 4.628 18.453 1.00 86.31 177 GLU A C 1
ATOM 1437 O O . GLU A 1 177 ? -16.985 4.881 18.623 1.00 86.31 177 GLU A O 1
ATOM 1442 N N . TYR A 1 178 ? -15.128 5.054 17.374 1.00 83.06 178 TYR A N 1
ATOM 1443 C CA . TYR A 1 178 ? -15.756 5.893 16.355 1.00 83.06 178 TYR A CA 1
ATOM 1444 C C . TYR A 1 178 ? -16.969 5.211 15.708 1.00 83.06 178 TYR A C 1
ATOM 1446 O O . TYR A 1 178 ? -17.997 5.847 15.480 1.00 83.06 178 TYR A O 1
ATOM 1454 N N . GLN A 1 179 ? -16.880 3.909 15.420 1.00 80.62 179 GLN A N 1
ATOM 1455 C CA . GLN A 1 179 ? -17.981 3.171 14.805 1.00 80.62 179 GLN A CA 1
ATOM 1456 C C . GLN A 1 179 ? -19.204 3.065 15.727 1.00 80.62 179 GLN A C 1
ATOM 1458 O O . GLN A 1 179 ? -20.331 3.124 15.232 1.00 80.62 179 GLN A O 1
ATOM 1463 N N . VAL A 1 180 ? -18.997 2.909 17.038 1.00 82.50 180 VAL A N 1
ATOM 1464 C CA . VAL A 1 180 ? -20.080 2.904 18.036 1.00 82.50 180 VAL A CA 1
ATOM 1465 C C . VAL A 1 180 ? -20.766 4.268 18.063 1.00 82.50 180 VAL A C 1
ATOM 1467 O O . VAL A 1 180 ? -21.971 4.343 17.829 1.00 82.50 180 VAL A O 1
ATOM 1470 N N . VAL A 1 181 ? -19.990 5.344 18.212 1.00 80.56 181 VAL A N 1
ATOM 1471 C CA . VAL A 1 181 ? -20.510 6.718 18.246 1.00 80.56 181 VAL A CA 1
ATOM 1472 C C . VAL A 1 181 ? -21.267 7.052 16.956 1.00 80.56 181 VAL A C 1
ATOM 1474 O O . VAL A 1 181 ? -22.413 7.493 16.992 1.00 80.56 181 VAL A O 1
ATOM 1477 N N . ALA A 1 182 ? -20.686 6.772 15.788 1.00 74.69 182 ALA A N 1
ATOM 1478 C CA . ALA A 1 182 ? -21.326 7.049 14.503 1.00 74.69 182 ALA A CA 1
ATOM 147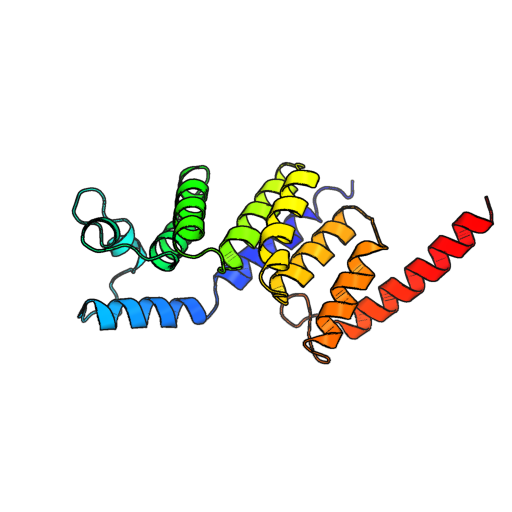9 C C . ALA A 1 182 ? -22.653 6.288 14.307 1.00 74.69 182 ALA A C 1
ATOM 1481 O O . ALA A 1 182 ? -23.543 6.777 13.610 1.00 74.69 182 ALA A O 1
ATOM 1482 N N . ARG A 1 183 ? -22.807 5.096 14.904 1.00 76.19 183 ARG A N 1
ATOM 1483 C CA . ARG A 1 183 ? -24.079 4.356 14.891 1.00 76.19 183 ARG A CA 1
ATOM 1484 C C . ARG A 1 183 ? -25.123 5.020 15.781 1.00 76.19 183 ARG A C 1
ATOM 1486 O O . ARG A 1 183 ? -26.256 5.157 15.335 1.00 76.19 183 ARG A O 1
ATOM 1493 N N . GLU A 1 184 ? -24.749 5.457 16.980 1.00 74.62 184 GLU A N 1
ATOM 1494 C CA . GLU A 1 184 ? -25.656 6.148 17.905 1.00 74.62 184 GLU A CA 1
ATOM 1495 C C . GLU A 1 184 ? -26.204 7.444 17.296 1.00 74.62 184 GLU A C 1
ATOM 1497 O O . GLU A 1 184 ? -27.416 7.635 17.251 1.00 74.62 184 GLU A O 1
ATOM 1502 N N . TYR A 1 185 ? -25.343 8.281 16.707 1.00 70.56 185 TYR A N 1
ATOM 1503 C CA . TYR A 1 185 ? -25.776 9.511 16.027 1.00 70.56 185 TYR A CA 1
ATOM 1504 C C . TYR A 1 185 ? -26.694 9.253 14.827 1.00 70.56 185 TYR A C 1
ATOM 1506 O O . TYR A 1 185 ? -27.571 10.062 14.542 1.00 70.56 185 TYR A O 1
ATOM 1514 N N . LYS A 1 186 ? -26.518 8.128 14.125 1.00 69.81 186 LYS A N 1
ATOM 1515 C CA . LYS A 1 186 ? -27.363 7.758 12.983 1.00 69.81 186 LYS A CA 1
ATOM 1516 C C . LYS A 1 186 ? -28.726 7.188 13.395 1.00 69.81 186 LYS A C 1
ATOM 1518 O O . LYS A 1 186 ? -29.629 7.160 12.572 1.00 69.81 186 LYS A O 1
ATOM 1523 N N . LEU A 1 187 ? -28.866 6.712 14.631 1.00 60.12 187 LEU A N 1
ATOM 1524 C CA . LEU A 1 187 ? -30.137 6.242 15.194 1.00 60.12 187 LEU A CA 1
ATOM 1525 C C . LEU A 1 187 ? -30.958 7.379 15.827 1.00 60.12 187 LEU A C 1
ATOM 1527 O O . LEU A 1 187 ? -32.130 7.180 16.133 1.00 60.12 187 LEU A O 1
ATOM 1531 N N . LEU A 1 188 ? -30.345 8.549 16.035 1.00 58.47 188 LEU A N 1
ATOM 1532 C CA . LEU A 1 188 ? -30.950 9.724 16.670 1.00 58.47 188 LEU A CA 1
ATOM 1533 C C . LEU A 1 188 ? -31.479 10.778 15.674 1.00 58.47 188 LEU A C 1
ATOM 1535 O O . LEU A 1 188 ? -31.964 11.818 16.117 1.00 58.47 188 LEU A O 1
ATOM 1539 N N . GLY A 1 189 ? -31.387 10.539 14.362 1.00 48.16 189 GLY A N 1
ATOM 1540 C CA . GLY A 1 189 ? -31.896 11.420 13.299 1.00 48.16 189 GLY A CA 1
ATOM 1541 C C . GLY A 1 189 ? -32.734 10.660 12.286 1.00 48.16 189 GLY A C 1
ATOM 1542 O O . GLY A 1 189 ? -33.580 11.317 11.644 1.00 48.16 189 GLY A O 1
#

Secondary structure (DSSP, 8-state):
--SSSHHHHHHHHHHHHTTSTHHHHHHHHHHHHTT---TTS-HHHHHS-SSTT-HHHHS---HHHHHHHHTT--HHHHHHHHHHHHHH-TT-HHHHHHHHHHHHHTT-HHHHHHHHHHHHTT---HHHHHHHHHHHHHTT--HHHHHHHHHHHHH-TT-EHHHHTEEHHHHHHHHHHHHHHHHHHHH--

Sequence (189 aa):
MAFLHRDTFIFCYFKRRSSGPYRIDAAIELRRFLGLPSIHTNAYRLVNSEGDSSVISSFNPLGWMYQERALYCEGKKKCDNLDKATKLDPIFNYLYMYRAACLMRKQSVEAALAEINRVLGFKLALECLELRFCFYLALEDYRAPLCDVQAILTLSPKYRMFEGRVAATQLCTLMHEYQVVAREYKLLG

Foldseek 3Di:
DPQPPLLCQLVVLLVVVLVDPVVVVVLVVVCVVVVPDDPPPDLQCQCPVPDCSHPCNVDVDALVSLVVNLSPDDDPSNLVSLVVSCVRPVQDLSSLSVVLSVCVVVVVLVVSLVSLVSNVVVPLDLVSLLSVLSSCVSVVNLPSNLVSLVSNCVVPVQDAPDVNPHGSVVVNVVSVVVVVVVVVVVVVD

Organism: NCBI:txid261450

InterPro domains:
  IPR011990 Tetratricopeptide-like helical domain superfamily [G3DSA:1.25.40.10] (51-184)
  IPR011990 Tetratricopeptide-like helical domain superfamily [SSF48452] (81-161)
  IPR044631 ETO1-like [PTHR44203] (51-177)

pLDDT: mean 74.79, std 19.03, range [24.52, 97.44]

Radius of gyration: 19.54 Å; chains: 1; bounding box: 66×37×46 Å